Protein AF-A0A7Y5FQ34-F1 (afdb_monomer_lite)

Secondary structure (DSSP, 8-state):
--HHHHHHHHHHT-----PPPEEEEEEE-GGG-SEEEEE--SEEEEEE-SSSSEEEEEEEEEE--EEEEESTTTPPPP-EEEEEETTEEEEEEPPPPPP-EEEEE--EEEEEEEEEE-TTSEEEEEESS-EEEE-S--TTEEEEESS-EEEEESSSS---EEEEEETTEEEETTEEBTBEEEEEETTTEEEEEEEETTEEEEEEEE---

Sequence (209 aa):
MNRILFSLIFLVFCMVVIAQPERDVQTIPGSSVDTVYINLPGKVVIESGISRDILISTEVKKSGTVIGFSNLSDLKPYKTEAMKKGGILMVKAKSREELWAVGISTYSEEITNIVQIPEDKTVIVKGEKAELWIKDVFPDLSVENKGDITLNSLKGDIRSISCYVKNGSVVVNGKENGNRFTKTDNGNAIINLYSQKGDIYLNFEKFSR

Foldseek 3Di:
DCPVVVVVVVVVQDPWDADDKDKDKDKAQQPLAQEEEAEEDAAEEEEADPDNIKMKMKIKDKDWTAGADKCPVVWDDKDWDWDDDRNYTYIYTDDTDDIDGDHDTPIDIHMYMYIHHHLSHAYEYEYADYAYEYADDRQHYKYKYQAWYWYAYNPFPPRIWIWADDPCFIATPNRTDHQWDWDDGVQAWIWIWGGDPRIIIIGIHGDDD

Radius of gyration: 21.72 Å; chains: 1; bounding box: 57×37×68 Å

pLDDT: mean 73.76, std 14.5, range [40.47, 94.5]

Structure (mmCIF, N/CA/C/O backbone):
data_AF-A0A7Y5FQ34-F1
#
_entry.id   AF-A0A7Y5FQ34-F1
#
loop_
_atom_site.group_PDB
_atom_site.id
_atom_site.type_symbol
_atom_site.label_atom_id
_atom_site.label_alt_id
_atom_site.label_comp_id
_atom_site.label_asym_id
_atom_site.label_entity_id
_atom_site.label_seq_id
_atom_site.pdbx_PDB_ins_code
_atom_site.Cartn_x
_atom_site.Cartn_y
_atom_site.Cartn_z
_atom_site.occupancy
_atom_site.B_iso_or_equiv
_atom_site.auth_seq_id
_atom_site.auth_comp_id
_atom_site.auth_asym_id
_atom_site.auth_atom_id
_atom_site.pdbx_PDB_model_num
ATOM 1 N N . MET A 1 1 ? 35.119 -1.945 -47.860 1.00 48.47 1 MET A N 1
ATOM 2 C CA . MET A 1 1 ? 34.554 -3.062 -47.072 1.00 48.47 1 MET A CA 1
ATOM 3 C C . MET A 1 1 ? 34.190 -2.648 -45.629 1.00 48.47 1 MET A C 1
ATOM 5 O O . MET A 1 1 ? 34.380 -3.437 -44.725 1.00 48.47 1 MET A O 1
ATOM 9 N N . ASN A 1 2 ? 33.625 -1.445 -45.403 1.00 50.81 2 ASN A N 1
ATOM 10 C CA . ASN A 1 2 ? 33.298 -0.923 -44.052 1.00 50.81 2 ASN A CA 1
ATOM 11 C C . ASN A 1 2 ? 31.856 -0.398 -43.892 1.00 50.81 2 ASN A C 1
ATOM 13 O O . ASN A 1 2 ? 31.461 -0.010 -42.799 1.00 50.81 2 ASN A O 1
ATOM 17 N N . ARG A 1 3 ? 31.048 -0.381 -44.964 1.00 49.09 3 ARG A N 1
ATOM 18 C CA . ARG A 1 3 ? 29.662 0.122 -44.906 1.00 49.09 3 ARG A CA 1
ATOM 19 C C . ARG A 1 3 ? 28.692 -0.900 -44.317 1.00 49.09 3 ARG A C 1
ATOM 21 O O . ARG A 1 3 ? 27.825 -0.525 -43.548 1.00 49.09 3 ARG A O 1
ATOM 28 N N . ILE A 1 4 ? 28.902 -2.185 -44.604 1.00 55.44 4 ILE A N 1
ATOM 29 C CA . ILE A 1 4 ? 28.072 -3.277 -44.074 1.00 55.44 4 ILE A CA 1
ATOM 30 C C . ILE A 1 4 ? 28.284 -3.433 -42.563 1.00 55.44 4 ILE A C 1
ATOM 32 O O . ILE A 1 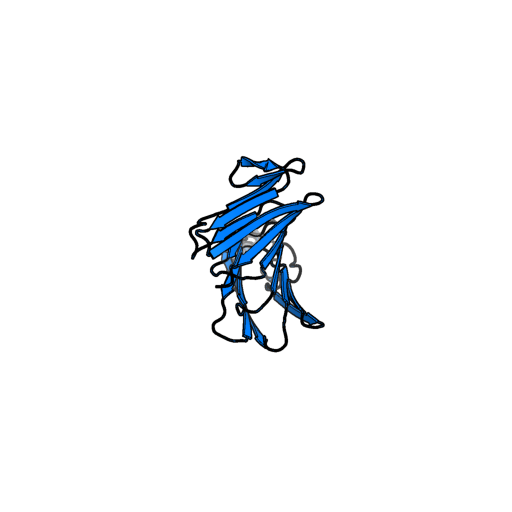4 ? 27.318 -3.647 -41.846 1.00 55.44 4 ILE A O 1
ATOM 36 N N . LEU A 1 5 ? 29.515 -3.240 -42.068 1.00 50.09 5 LEU A N 1
ATOM 37 C CA . LEU A 1 5 ? 29.819 -3.300 -40.635 1.00 50.09 5 LEU A CA 1
ATOM 38 C C . LEU A 1 5 ? 29.161 -2.142 -39.867 1.00 50.09 5 LEU A C 1
ATOM 40 O O . LEU A 1 5 ? 28.543 -2.370 -38.834 1.00 50.09 5 LEU A O 1
ATOM 44 N N . PHE A 1 6 ? 29.210 -0.919 -40.411 1.00 51.47 6 PHE A N 1
ATOM 45 C CA . PHE A 1 6 ? 28.496 0.227 -39.838 1.00 51.47 6 PHE A CA 1
ATOM 46 C C . PHE A 1 6 ? 26.977 0.045 -39.890 1.00 51.47 6 PHE A C 1
ATOM 48 O O . PHE A 1 6 ? 26.308 0.334 -38.907 1.00 51.47 6 PHE A O 1
ATOM 55 N N . SER A 1 7 ? 26.431 -0.477 -40.993 1.00 51.19 7 SER A N 1
ATOM 56 C CA . SER A 1 7 ? 25.000 -0.771 -41.104 1.00 51.19 7 SER A CA 1
ATOM 57 C C . SER A 1 7 ? 24.551 -1.892 -40.165 1.00 51.19 7 SER A C 1
ATOM 59 O O . SER A 1 7 ? 23.455 -1.788 -39.633 1.00 51.19 7 SER A O 1
ATOM 61 N N . LEU A 1 8 ? 25.377 -2.915 -39.904 1.00 45.06 8 LEU A N 1
ATOM 62 C CA . LEU A 1 8 ? 25.078 -3.958 -38.914 1.00 45.06 8 LEU A CA 1
ATOM 63 C C . LEU A 1 8 ? 25.105 -3.405 -37.486 1.00 45.06 8 LEU A C 1
ATOM 65 O O . LEU A 1 8 ? 24.207 -3.701 -36.707 1.00 45.06 8 LEU A O 1
ATOM 69 N N . ILE A 1 9 ? 26.094 -2.567 -37.156 1.00 52.34 9 ILE A N 1
ATOM 70 C CA . ILE A 1 9 ? 26.157 -1.881 -35.859 1.00 52.34 9 ILE A CA 1
ATOM 71 C C . ILE A 1 9 ? 24.929 -0.972 -35.696 1.00 52.34 9 ILE A C 1
ATOM 73 O O . ILE A 1 9 ? 24.303 -0.986 -34.646 1.00 52.34 9 ILE A O 1
ATOM 77 N N . PHE A 1 10 ? 24.512 -0.260 -36.746 1.00 48.31 10 PHE A N 1
ATOM 78 C CA . PHE A 1 10 ? 23.323 0.597 -36.710 1.00 48.31 10 PHE A CA 1
ATOM 79 C C . PHE A 1 10 ? 22.008 -0.197 -36.595 1.00 48.31 10 PHE A C 1
ATOM 81 O O . PHE A 1 10 ? 21.102 0.230 -35.889 1.00 48.31 10 PHE A O 1
ATOM 88 N N . LEU A 1 11 ? 21.906 -1.374 -37.228 1.00 47.25 11 LEU A N 1
ATOM 89 C CA . LEU A 1 11 ? 20.723 -2.246 -37.141 1.00 47.25 11 LEU A CA 1
ATOM 90 C C . LEU A 1 11 ? 20.578 -2.919 -35.769 1.00 47.25 11 LEU A C 1
ATOM 92 O O . LEU A 1 11 ? 19.458 -3.119 -35.307 1.00 47.25 11 LEU A O 1
ATOM 96 N N . VAL A 1 12 ? 21.692 -3.218 -35.092 1.00 48.03 12 VAL A N 1
ATOM 97 C CA . VAL A 1 12 ? 21.697 -3.721 -33.704 1.00 48.03 12 VAL A CA 1
ATOM 98 C C . VAL A 1 12 ? 21.307 -2.618 -32.701 1.00 48.03 12 VAL A C 1
ATOM 100 O O . VAL A 1 12 ? 20.852 -2.918 -31.602 1.00 48.03 12 VAL A O 1
ATOM 103 N N . PHE A 1 13 ? 21.396 -1.341 -33.089 1.00 46.75 13 PHE A N 1
ATOM 104 C CA . PHE A 1 13 ? 21.099 -0.181 -32.239 1.00 46.75 13 PHE A CA 1
ATOM 105 C C . PHE A 1 13 ? 19.619 0.256 -32.202 1.00 46.75 13 PHE A C 1
ATOM 107 O O . PHE A 1 13 ? 19.296 1.220 -31.509 1.00 46.75 13 PHE A O 1
ATOM 114 N N . CYS A 1 14 ? 18.704 -0.422 -32.907 1.00 46.44 14 CYS A N 1
ATOM 115 C CA . CYS A 1 14 ? 17.316 0.042 -33.065 1.00 46.44 14 CYS A CA 1
ATOM 116 C C . CYS A 1 14 ? 16.239 -0.939 -32.568 1.00 46.44 14 CYS A C 1
ATOM 118 O O . CYS A 1 14 ? 15.172 -1.032 -33.172 1.00 46.44 14 CYS A O 1
ATOM 120 N N . MET A 1 15 ? 16.458 -1.640 -31.451 1.00 52.09 15 MET A N 1
ATOM 121 C CA . MET A 1 15 ? 15.335 -2.245 -30.719 1.00 52.09 15 MET A CA 1
ATOM 122 C C . MET A 1 15 ? 14.719 -1.215 -29.770 1.00 52.09 15 MET A C 1
ATOM 124 O O . MET A 1 15 ? 15.118 -1.083 -28.619 1.00 52.09 15 MET A O 1
ATOM 128 N N . VAL A 1 16 ? 13.737 -0.466 -30.274 1.00 54.69 16 VAL A N 1
ATOM 129 C CA . VAL A 1 16 ? 12.880 0.381 -29.438 1.00 54.69 16 VAL A CA 1
ATOM 130 C C . VAL A 1 16 ? 11.800 -0.508 -28.830 1.00 54.69 16 VAL A C 1
ATOM 132 O O . VAL A 1 16 ? 10.855 -0.903 -29.510 1.00 54.69 16 VAL A O 1
ATOM 135 N N . VAL A 1 17 ? 11.936 -0.834 -27.547 1.00 55.81 17 VAL A N 1
ATOM 136 C CA . VAL A 1 17 ? 10.879 -1.511 -26.788 1.00 55.81 17 VAL A CA 1
ATOM 137 C C . VAL A 1 17 ? 9.997 -0.441 -26.154 1.00 55.81 17 VAL A C 1
ATOM 139 O O . VAL A 1 17 ? 10.421 0.257 -25.235 1.00 55.81 17 VAL A O 1
ATOM 142 N N . ILE A 1 18 ? 8.770 -0.294 -26.663 1.00 60.03 18 ILE A N 1
ATOM 143 C CA . ILE A 1 18 ? 7.752 0.564 -26.047 1.00 60.03 18 ILE A CA 1
ATOM 144 C C . ILE A 1 18 ? 7.037 -0.266 -24.992 1.00 60.03 18 ILE A C 1
ATOM 146 O O . ILE A 1 18 ? 6.341 -1.233 -25.300 1.00 60.03 18 ILE A O 1
ATOM 150 N N . ALA A 1 19 ? 7.217 0.117 -23.738 1.00 60.78 19 ALA A N 1
ATOM 151 C CA . ALA A 1 19 ? 6.574 -0.552 -22.631 1.00 60.78 19 ALA A CA 1
ATOM 152 C C . ALA A 1 19 ? 5.097 -0.141 -22.535 1.00 60.78 19 ALA A C 1
ATOM 154 O O . ALA A 1 19 ? 4.764 1.043 -22.563 1.00 60.78 19 ALA A O 1
ATOM 155 N N . GLN A 1 20 ? 4.207 -1.128 -22.451 1.00 65.94 20 GLN A N 1
ATOM 156 C CA . GLN A 1 20 ? 2.766 -0.906 -22.338 1.00 65.94 20 GLN A CA 1
ATOM 157 C C . GLN A 1 20 ? 2.341 -0.834 -20.867 1.00 65.94 20 GLN A C 1
ATOM 159 O O . GLN A 1 20 ? 2.961 -1.495 -20.027 1.00 65.94 20 GLN A O 1
ATOM 164 N N . PRO A 1 21 ? 1.298 -0.051 -20.539 1.00 69.31 21 PRO A N 1
ATOM 165 C CA . PRO A 1 21 ? 0.756 -0.036 -19.191 1.00 69.31 21 PRO A CA 1
ATOM 166 C C . PRO A 1 21 ? 0.232 -1.423 -18.813 1.00 69.31 21 PRO A C 1
ATOM 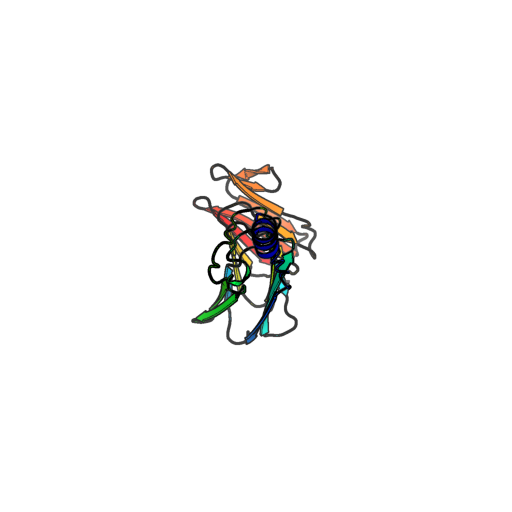168 O O . PRO A 1 21 ? -0.387 -2.113 -19.624 1.00 69.31 21 PRO A O 1
ATOM 171 N N . GLU A 1 22 ? 0.466 -1.816 -17.566 1.00 81.44 22 GLU A N 1
ATOM 172 C CA . GLU A 1 22 ? -0.029 -3.076 -17.014 1.00 81.44 22 GLU A CA 1
ATOM 173 C C . GLU A 1 22 ? -1.104 -2.792 -15.975 1.00 81.44 22 GLU A C 1
ATOM 175 O O . GLU A 1 22 ? -0.965 -1.877 -15.160 1.00 81.44 22 GLU A O 1
ATOM 180 N N . ARG A 1 23 ? -2.170 -3.597 -15.992 1.00 84.69 23 ARG A N 1
ATOM 181 C CA . ARG A 1 23 ? -3.213 -3.551 -14.973 1.00 84.69 23 ARG A CA 1
ATOM 182 C C . ARG A 1 23 ? -3.468 -4.943 -14.416 1.00 84.69 23 ARG A C 1
ATOM 184 O O . ARG A 1 23 ? -3.745 -5.867 -15.175 1.00 84.69 23 ARG A O 1
ATOM 191 N N . ASP A 1 24 ? -3.410 -5.057 -13.096 1.00 86.38 24 ASP A N 1
ATOM 192 C CA . ASP A 1 24 ? -3.768 -6.257 -12.340 1.00 86.38 24 ASP A CA 1
ATOM 193 C C . ASP A 1 24 ? -4.956 -5.925 -11.437 1.00 86.38 24 ASP A C 1
ATOM 195 O O . ASP A 1 24 ? -4.973 -4.869 -10.804 1.00 86.38 24 ASP A O 1
ATOM 199 N N . VAL A 1 25 ? -5.968 -6.791 -11.406 1.00 89.88 25 VAL A N 1
ATOM 200 C CA . VAL A 1 25 ? -7.158 -6.599 -10.569 1.00 89.88 25 VAL A CA 1
ATOM 201 C C . VAL A 1 25 ? -7.500 -7.909 -9.881 1.00 89.88 25 VAL A C 1
ATOM 203 O O . VAL A 1 25 ? -7.734 -8.923 -10.534 1.00 89.88 25 VAL A O 1
ATOM 206 N N . GLN A 1 26 ? -7.577 -7.871 -8.555 1.00 91.69 26 GLN A N 1
ATOM 207 C CA . GLN A 1 26 ? -7.938 -9.006 -7.715 1.00 91.69 26 GLN A CA 1
ATOM 208 C C . GLN A 1 26 ? -9.149 -8.636 -6.870 1.00 91.69 26 GLN A C 1
ATOM 210 O O . GLN A 1 26 ? -9.176 -7.588 -6.230 1.00 91.69 26 GLN A O 1
ATOM 215 N N . THR A 1 27 ? -10.162 -9.500 -6.876 1.00 93.12 27 THR A N 1
ATOM 216 C CA . THR A 1 27 ? -11.359 -9.366 -6.036 1.00 93.12 27 THR A CA 1
ATOM 217 C C . THR A 1 27 ? -11.374 -10.505 -5.032 1.00 93.12 27 THR A C 1
ATOM 219 O O . THR A 1 27 ? -11.288 -11.672 -5.417 1.00 93.12 27 THR A O 1
ATOM 222 N N . ILE A 1 28 ? -11.457 -10.174 -3.747 1.00 92.81 28 ILE A N 1
ATOM 223 C CA . ILE A 1 28 ? -11.390 -11.137 -2.649 1.00 92.81 28 ILE A CA 1
ATOM 224 C C . ILE A 1 28 ? -12.665 -11.026 -1.813 1.00 92.81 28 ILE A C 1
ATOM 226 O O . ILE A 1 28 ? -12.969 -9.934 -1.332 1.00 92.81 28 ILE A O 1
ATOM 230 N N . PRO A 1 29 ? -13.387 -12.135 -1.571 1.00 91.56 29 PRO A N 1
ATOM 231 C CA . PRO A 1 29 ? -14.569 -12.118 -0.717 1.00 91.56 29 PRO A CA 1
ATOM 232 C C . PRO A 1 29 ? -14.252 -11.618 0.699 1.00 91.56 29 PRO A C 1
ATOM 234 O O . PRO A 1 29 ? -13.532 -12.278 1.457 1.00 91.56 29 PRO A O 1
ATOM 237 N N . GLY A 1 30 ? -14.811 -10.469 1.086 1.00 87.06 30 GLY A N 1
ATOM 238 C CA . GLY A 1 30 ? -14.512 -9.826 2.374 1.00 87.06 30 GLY A CA 1
ATOM 239 C C . GLY A 1 30 ? -15.307 -10.382 3.558 1.00 87.06 30 GLY A C 1
ATOM 240 O O . GLY A 1 30 ? -15.012 -10.060 4.705 1.00 87.06 30 GLY A O 1
ATOM 241 N N . SER A 1 31 ? -16.267 -11.284 3.320 1.00 88.62 31 SER A N 1
ATOM 242 C CA . SER A 1 31 ? -17.074 -11.948 4.364 1.00 88.62 31 SER A CA 1
ATOM 243 C C . SER A 1 31 ? -16.265 -12.782 5.360 1.00 88.62 31 SER A C 1
ATOM 245 O O . SER A 1 31 ? -16.787 -13.207 6.383 1.00 88.62 31 SER A O 1
ATOM 247 N N . SER A 1 32 ? -15.006 -13.055 5.041 1.00 86.44 32 SER A N 1
ATOM 248 C CA . SER A 1 32 ? -14.142 -13.964 5.788 1.00 86.44 32 SER A CA 1
ATOM 249 C C . SER A 1 32 ? -12.780 -13.348 6.109 1.00 86.44 32 SER A C 1
ATOM 251 O O . SER A 1 32 ? -11.829 -14.068 6.425 1.00 86.44 32 SER A O 1
ATOM 253 N N . VAL A 1 33 ? -12.697 -12.027 5.955 1.00 92.31 33 VAL A N 1
ATOM 254 C CA . VAL A 1 33 ? -11.541 -11.193 6.249 1.00 92.31 33 VAL A CA 1
ATOM 255 C C . VAL A 1 33 ? -11.978 -10.183 7.301 1.00 92.31 33 VAL A C 1
ATOM 257 O O . VAL A 1 33 ? -12.941 -9.452 7.085 1.00 92.31 33 VAL A O 1
ATOM 260 N N . ASP A 1 34 ? -11.260 -10.145 8.412 1.00 89.44 34 ASP A N 1
ATOM 261 C CA . ASP A 1 34 ? -11.446 -9.187 9.503 1.00 89.44 34 ASP A CA 1
ATOM 262 C C . ASP A 1 34 ? -10.364 -8.102 9.442 1.00 89.44 34 ASP A C 1
ATOM 264 O O . ASP A 1 34 ? -10.612 -6.936 9.745 1.00 89.44 34 ASP A O 1
ATOM 268 N N . THR A 1 35 ? -9.163 -8.471 8.983 1.00 86.00 35 THR A N 1
ATOM 269 C CA . THR A 1 35 ? -8.003 -7.578 8.912 1.00 86.00 35 THR A CA 1
ATOM 270 C C . THR A 1 35 ? -7.338 -7.631 7.542 1.00 86.00 35 THR A C 1
ATOM 272 O O . THR A 1 35 ? -7.055 -8.711 7.022 1.00 86.00 35 THR A O 1
ATOM 275 N N . VAL A 1 36 ? -7.022 -6.468 6.975 1.00 90.06 36 VAL A N 1
ATOM 276 C CA . VAL A 1 36 ? -6.296 -6.314 5.711 1.00 90.06 36 VAL A CA 1
ATOM 277 C C . VAL A 1 36 ? -4.916 -5.735 5.987 1.00 90.06 36 VAL A C 1
ATOM 279 O O . VAL A 1 36 ? -4.782 -4.590 6.401 1.00 90.06 36 VAL A O 1
ATOM 282 N N . TYR A 1 37 ? -3.882 -6.528 5.741 1.00 89.69 37 TYR A N 1
ATOM 283 C CA . TYR A 1 37 ? -2.486 -6.138 5.876 1.00 89.69 37 TYR A CA 1
ATOM 284 C C . TYR A 1 37 ? -1.903 -5.784 4.504 1.00 89.69 37 TYR A C 1
ATOM 286 O O . TYR A 1 37 ? -1.780 -6.660 3.653 1.00 89.69 37 TYR A O 1
ATOM 294 N N . ILE A 1 38 ? -1.531 -4.528 4.278 1.00 89.88 38 ILE A N 1
ATOM 295 C CA . ILE A 1 38 ? -1.059 -3.994 2.996 1.00 89.88 38 ILE A CA 1
ATOM 296 C C . ILE A 1 38 ? 0.438 -3.706 3.080 1.00 89.88 38 ILE A C 1
ATOM 298 O O . ILE A 1 38 ? 0.864 -2.866 3.861 1.00 89.88 38 ILE A O 1
ATOM 302 N N . ASN A 1 39 ? 1.229 -4.355 2.233 1.00 87.62 39 ASN A N 1
ATOM 303 C CA . ASN A 1 39 ? 2.656 -4.103 2.051 1.00 87.62 39 ASN A CA 1
ATOM 304 C C . ASN A 1 39 ? 2.973 -3.963 0.556 1.00 87.62 39 ASN A C 1
ATOM 306 O O . ASN A 1 39 ? 3.486 -4.884 -0.088 1.00 87.62 39 ASN A O 1
ATOM 310 N N . LEU A 1 40 ? 2.577 -2.823 -0.010 1.00 85.69 40 LEU A N 1
ATOM 311 C CA . LEU A 1 40 ? 2.705 -2.520 -1.432 1.00 85.69 40 LEU A CA 1
ATOM 312 C C . LEU A 1 40 ? 3.683 -1.349 -1.648 1.00 85.69 40 LEU A C 1
ATOM 314 O O . LEU A 1 40 ? 3.607 -0.362 -0.918 1.00 85.69 40 LEU A O 1
ATOM 318 N N . PRO A 1 41 ? 4.589 -1.434 -2.640 1.00 82.75 41 PRO A N 1
ATOM 319 C CA . PRO A 1 41 ? 5.487 -0.346 -3.013 1.00 82.75 41 PRO A CA 1
ATOM 320 C C . PRO A 1 41 ? 4.773 0.742 -3.827 1.00 82.75 41 PRO A C 1
ATOM 322 O O . PRO A 1 41 ? 3.685 0.530 -4.367 1.00 82.75 41 PRO A O 1
ATOM 325 N N . GLY A 1 42 ? 5.446 1.881 -3.994 1.00 81.00 42 GLY A N 1
ATOM 326 C CA . GLY A 1 42 ? 4.965 2.988 -4.819 1.00 81.00 42 GLY A CA 1
ATOM 327 C C . GLY A 1 42 ? 3.845 3.776 -4.146 1.00 81.00 42 GLY A C 1
ATOM 328 O O . GLY A 1 42 ? 3.830 3.946 -2.924 1.00 81.00 42 GLY A O 1
ATOM 329 N N . LYS A 1 43 ? 2.911 4.281 -4.952 1.00 85.81 43 LYS A N 1
ATOM 330 C CA . LYS A 1 43 ? 1.739 4.996 -4.450 1.00 85.81 43 LYS A CA 1
ATOM 331 C C . LYS A 1 43 ? 0.676 3.997 -4.020 1.00 85.81 43 LYS A C 1
ATOM 333 O O . LYS A 1 43 ? 0.278 3.142 -4.810 1.00 85.81 43 LYS A O 1
ATOM 338 N N . VAL A 1 44 ? 0.186 4.126 -2.791 1.00 87.44 44 VAL A N 1
ATOM 339 C CA . VAL A 1 44 ? -0.885 3.285 -2.247 1.00 87.44 44 VAL A CA 1
ATOM 340 C C . VAL A 1 44 ? -2.078 4.167 -1.916 1.00 87.44 44 VAL A C 1
ATOM 342 O O . VAL A 1 44 ? -1.978 5.099 -1.126 1.00 87.44 44 VAL A O 1
ATOM 345 N N . VAL A 1 45 ? -3.213 3.874 -2.535 1.00 87.81 45 VAL A N 1
ATOM 346 C CA . VAL A 1 45 ? -4.493 4.536 -2.312 1.00 87.81 45 VAL A CA 1
ATOM 347 C C . VAL A 1 45 ? -5.411 3.554 -1.604 1.00 87.81 45 VAL A C 1
ATOM 349 O O . VAL A 1 45 ? -5.664 2.468 -2.117 1.00 87.81 45 VAL A O 1
ATOM 352 N N . ILE A 1 46 ? -5.918 3.939 -0.442 1.00 87.50 46 ILE A N 1
ATOM 353 C CA . ILE A 1 46 ? -6.897 3.179 0.330 1.00 87.50 46 ILE A CA 1
ATOM 354 C C . ILE A 1 46 ? -8.199 3.971 0.320 1.00 87.50 46 ILE A C 1
ATOM 356 O O . ILE A 1 46 ? -8.218 5.157 0.654 1.00 87.50 46 ILE A O 1
ATOM 360 N N . GLU A 1 47 ? -9.282 3.326 -0.092 1.00 88.62 47 GLU A N 1
ATOM 361 C CA . GLU A 1 47 ? -10.612 3.933 -0.188 1.00 88.62 47 GLU A CA 1
ATOM 362 C C . GLU A 1 47 ? -11.690 2.931 0.225 1.00 88.62 47 GLU A C 1
ATOM 364 O O . GLU A 1 47 ? -11.455 1.718 0.208 1.00 88.62 47 GLU A O 1
ATOM 369 N N . SER A 1 48 ? -12.856 3.421 0.645 1.00 83.75 48 SER A N 1
ATOM 370 C CA . SER A 1 48 ? -13.927 2.527 1.070 1.00 83.75 48 SER A CA 1
ATOM 371 C C . SER A 1 48 ? -14.591 1.843 -0.126 1.00 83.75 48 SER A C 1
ATOM 373 O O . SER A 1 48 ? -14.878 2.449 -1.161 1.00 83.75 48 SER A O 1
ATOM 375 N N . GLY A 1 49 ? -14.798 0.532 -0.002 1.00 82.19 49 GLY A N 1
ATOM 376 C CA . GLY A 1 49 ? -15.498 -0.272 -0.999 1.00 82.19 49 GLY A CA 1
ATOM 377 C C . GLY A 1 49 ? -17.014 -0.202 -0.812 1.00 82.19 49 GLY A C 1
ATOM 378 O O . GLY A 1 49 ? -17.511 -0.347 0.300 1.00 82.19 49 GLY A O 1
ATOM 379 N N . ILE A 1 50 ? -17.765 -0.033 -1.907 1.00 80.19 50 ILE A N 1
ATOM 380 C CA . ILE A 1 50 ? -19.237 -0.173 -1.897 1.00 80.19 50 ILE A CA 1
ATOM 381 C C . ILE A 1 50 ? -19.631 -1.657 -1.766 1.00 80.19 50 ILE A C 1
ATOM 383 O O . ILE A 1 50 ? -20.664 -1.996 -1.191 1.00 80.19 50 ILE A O 1
ATOM 387 N N . SER A 1 51 ? -18.803 -2.549 -2.319 1.00 84.94 51 SER A N 1
ATOM 388 C CA . SER A 1 51 ? -18.973 -3.996 -2.195 1.00 84.94 51 SER A CA 1
ATOM 389 C C . SER A 1 51 ? -18.493 -4.491 -0.830 1.00 84.94 51 SER A C 1
ATOM 391 O O . SER A 1 51 ? -17.615 -3.893 -0.215 1.00 84.94 51 SER A O 1
ATOM 393 N N . ARG A 1 52 ? -19.018 -5.642 -0.393 1.00 88.00 52 ARG A N 1
ATOM 394 C CA . ARG A 1 52 ? -18.443 -6.410 0.725 1.00 88.00 52 ARG A CA 1
ATOM 395 C C . ARG A 1 52 ? -17.128 -7.098 0.358 1.00 88.00 52 ARG A C 1
ATOM 397 O O . ARG A 1 52 ? -16.481 -7.662 1.236 1.00 88.00 52 ARG A O 1
ATOM 404 N N . ASP A 1 53 ? -16.759 -7.089 -0.915 1.00 93.19 53 ASP A N 1
ATOM 405 C CA . ASP A 1 53 ? -15.497 -7.632 -1.393 1.00 93.19 53 ASP A CA 1
ATOM 406 C C . ASP A 1 53 ? -14.370 -6.612 -1.251 1.00 93.19 53 ASP A C 1
ATOM 408 O O . ASP A 1 53 ? -14.574 -5.403 -1.349 1.00 93.19 53 ASP A O 1
ATOM 412 N N . ILE A 1 54 ? -13.162 -7.126 -1.049 1.00 93.44 54 ILE A N 1
ATOM 413 C CA . ILE A 1 54 ? -11.937 -6.338 -1.062 1.00 93.44 54 ILE A CA 1
ATOM 414 C C . ILE A 1 54 ? -11.400 -6.354 -2.489 1.00 93.44 54 ILE A C 1
ATOM 416 O O . ILE A 1 54 ? -11.152 -7.426 -3.051 1.00 93.44 54 ILE A O 1
ATOM 420 N N . LEU A 1 55 ? -11.218 -5.172 -3.072 1.00 94.50 55 LEU A N 1
ATOM 421 C CA . LEU A 1 55 ? -10.661 -5.010 -4.412 1.00 94.50 55 LEU A CA 1
ATOM 422 C C . LEU A 1 55 ? -9.227 -4.501 -4.313 1.00 94.50 55 LEU A C 1
ATOM 424 O O . LEU A 1 55 ? -8.961 -3.508 -3.643 1.00 94.50 55 LEU A O 1
ATOM 428 N N . ILE A 1 56 ? -8.314 -5.142 -5.029 1.00 93.12 56 ILE A N 1
ATOM 429 C CA . ILE A 1 56 ? -6.937 -4.680 -5.202 1.00 93.12 56 ILE A CA 1
ATOM 430 C C . ILE A 1 56 ? -6.753 -4.428 -6.691 1.00 93.12 56 ILE A C 1
ATOM 432 O O . ILE A 1 56 ? -6.889 -5.347 -7.493 1.00 93.12 56 ILE A O 1
ATOM 436 N N . SER A 1 57 ? -6.474 -3.187 -7.069 1.00 92.38 57 SER A N 1
ATOM 437 C CA . SER A 1 57 ? -6.165 -2.800 -8.441 1.00 92.38 57 SER A CA 1
ATOM 438 C C . SER A 1 57 ? -4.780 -2.185 -8.473 1.00 92.38 57 SER A C 1
ATOM 440 O O . SER A 1 57 ? -4.543 -1.167 -7.827 1.00 92.38 57 SER A O 1
ATOM 442 N N . THR A 1 58 ? -3.892 -2.740 -9.282 1.00 90.38 58 THR A N 1
ATOM 443 C CA . THR A 1 58 ? -2.591 -2.139 -9.552 1.00 90.38 58 THR A CA 1
ATOM 444 C C . THR A 1 58 ? -2.515 -1.671 -10.987 1.00 90.38 58 THR A C 1
ATOM 446 O O . THR A 1 58 ? -2.882 -2.396 -11.907 1.00 90.38 58 THR A O 1
ATOM 449 N N . GLU A 1 59 ? -1.999 -0.464 -11.166 1.00 90.50 59 GLU A N 1
ATOM 450 C CA . GLU A 1 59 ? -1.616 0.100 -12.448 1.00 90.50 59 GLU A CA 1
ATOM 451 C C . GLU A 1 59 ? -0.107 0.356 -12.449 1.00 90.50 59 GLU A C 1
ATOM 453 O O . GLU A 1 59 ? 0.422 1.007 -11.545 1.00 90.50 59 GLU A O 1
ATOM 458 N N . VAL A 1 60 ? 0.584 -0.147 -13.470 1.00 88.62 60 VAL A N 1
ATOM 459 C CA . VAL A 1 60 ? 1.982 0.195 -13.744 1.00 88.62 60 VAL A CA 1
ATOM 460 C C . VAL A 1 60 ? 2.029 0.994 -15.028 1.00 88.62 60 VAL A C 1
ATOM 462 O O . VAL A 1 60 ? 1.847 0.452 -16.120 1.00 88.62 60 VAL A O 1
ATOM 465 N N . LYS A 1 61 ? 2.289 2.292 -14.898 1.00 86.44 61 LYS A N 1
ATOM 466 C CA . LYS A 1 61 ? 2.564 3.159 -16.040 1.00 86.44 61 LYS A CA 1
ATOM 467 C C . LYS A 1 61 ? 4.035 3.041 -16.380 1.00 86.44 61 LYS A C 1
ATOM 469 O O . LYS A 1 61 ? 4.885 3.261 -15.524 1.00 86.44 61 LYS A O 1
ATOM 474 N N . LYS A 1 62 ? 4.322 2.697 -17.629 1.00 86.06 62 LYS A N 1
ATOM 475 C CA . LYS A 1 62 ? 5.682 2.561 -18.148 1.00 86.06 62 LYS A CA 1
ATOM 476 C C . LYS A 1 62 ? 5.911 3.640 -19.197 1.00 86.06 62 LYS A C 1
ATOM 478 O O . LYS A 1 62 ? 5.027 3.898 -20.014 1.00 86.06 62 LYS A O 1
ATOM 483 N N . SER A 1 63 ? 7.066 4.293 -19.165 1.00 84.25 63 SER A N 1
ATOM 484 C CA . SER A 1 63 ? 7.402 5.347 -20.123 1.00 84.25 63 SER A CA 1
ATOM 485 C C . SER A 1 63 ? 8.898 5.381 -20.434 1.00 84.25 63 SER A C 1
ATOM 487 O O . SER A 1 63 ? 9.699 4.743 -19.754 1.00 84.25 63 SER A O 1
ATOM 489 N N . GLY A 1 64 ? 9.272 6.120 -21.478 1.00 81.75 64 GLY A N 1
ATOM 490 C CA . GLY A 1 64 ? 10.666 6.286 -21.884 1.00 81.75 64 GLY A CA 1
ATOM 491 C C . GLY A 1 64 ? 11.164 5.199 -22.832 1.00 81.75 64 GLY A C 1
ATOM 492 O O . GLY A 1 64 ? 10.392 4.507 -23.498 1.00 81.75 64 GLY A O 1
ATOM 493 N N . THR A 1 65 ? 12.483 5.106 -22.973 1.00 80.62 65 THR A N 1
ATOM 494 C CA . THR A 1 65 ? 13.139 4.208 -23.929 1.00 80.62 65 THR A CA 1
ATOM 495 C C . THR A 1 65 ? 14.494 3.768 -23.393 1.00 80.62 65 THR A C 1
ATOM 497 O O . THR A 1 65 ? 15.163 4.512 -22.675 1.00 80.62 65 THR A O 1
ATOM 500 N N . VAL A 1 66 ? 14.912 2.564 -23.776 1.00 79.06 66 VAL A N 1
ATOM 501 C CA . VAL A 1 66 ? 16.281 2.087 -23.586 1.00 79.06 66 VAL A CA 1
ATOM 502 C C . VAL A 1 66 ? 16.942 1.950 -24.953 1.00 79.06 66 VAL A C 1
ATOM 504 O O . VAL A 1 66 ? 16.405 1.291 -25.837 1.00 79.06 66 VAL A O 1
ATOM 507 N N . ILE A 1 67 ? 18.096 2.590 -25.124 1.00 79.31 67 ILE A N 1
ATOM 508 C CA . ILE A 1 67 ? 18.957 2.469 -26.300 1.00 79.31 67 ILE A CA 1
ATOM 509 C C . ILE A 1 67 ? 20.239 1.773 -25.846 1.00 79.31 67 ILE A C 1
ATOM 511 O O . ILE A 1 67 ? 21.037 2.354 -25.108 1.00 79.31 67 ILE A O 1
ATOM 515 N N . GLY A 1 68 ? 20.429 0.532 -26.285 1.00 79.06 68 GLY A N 1
ATOM 516 C CA . GLY A 1 68 ? 21.534 -0.328 -25.864 1.00 79.06 68 GLY A CA 1
ATOM 517 C C . GLY A 1 68 ? 21.040 -1.711 -25.445 1.00 79.06 68 GLY A C 1
ATOM 518 O O . GLY A 1 68 ? 20.015 -2.180 -25.933 1.00 79.06 68 GLY A O 1
ATOM 519 N N . PHE A 1 69 ? 21.763 -2.367 -24.539 1.00 81.19 69 PHE A N 1
ATOM 520 C CA . PHE A 1 69 ? 21.406 -3.695 -24.032 1.00 81.19 69 PHE A CA 1
ATOM 521 C C . PHE A 1 69 ? 20.631 -3.565 -22.725 1.00 81.19 69 PHE A C 1
ATOM 523 O O . PHE A 1 69 ? 21.054 -2.825 -21.841 1.00 81.19 69 PHE A O 1
ATOM 530 N N . SER A 1 70 ? 19.517 -4.280 -22.580 1.00 86.31 70 SER A N 1
ATOM 531 C CA . SER A 1 70 ? 18.746 -4.303 -21.332 1.00 86.31 70 SER A CA 1
ATOM 532 C C . SER A 1 70 ? 17.963 -5.596 -21.177 1.00 86.31 70 SER A C 1
ATOM 534 O O . SER A 1 70 ? 17.707 -6.277 -22.168 1.00 86.31 70 SER A O 1
ATOM 536 N N . ASN A 1 71 ? 17.523 -5.881 -19.952 1.00 87.00 71 ASN A N 1
ATOM 537 C CA . ASN A 1 71 ? 16.509 -6.902 -19.678 1.00 87.00 71 ASN A CA 1
ATOM 538 C C . ASN A 1 71 ? 15.076 -6.357 -19.755 1.00 87.00 71 ASN A C 1
ATOM 540 O O . ASN A 1 71 ? 14.166 -6.986 -19.223 1.00 87.00 71 ASN A O 1
ATOM 544 N N . LEU A 1 72 ? 14.838 -5.197 -20.380 1.00 82.69 72 LEU A N 1
ATOM 545 C CA . LEU A 1 72 ? 13.510 -4.577 -20.401 1.00 82.69 72 LEU A CA 1
ATOM 546 C C . LEU A 1 72 ? 12.433 -5.503 -20.998 1.00 82.69 72 LEU A C 1
ATOM 548 O O . LEU A 1 72 ? 11.313 -5.534 -20.496 1.00 82.69 72 LEU A O 1
ATOM 552 N N . SER A 1 73 ? 12.774 -6.283 -22.028 1.00 79.69 73 SER A N 1
ATOM 553 C CA . SER A 1 73 ? 11.881 -7.288 -22.626 1.00 79.69 73 SER A CA 1
ATOM 554 C C . SER A 1 73 ? 11.586 -8.474 -21.706 1.00 79.69 73 SER A C 1
ATOM 556 O O . SER A 1 73 ? 10.545 -9.111 -21.848 1.00 79.69 73 SER A O 1
ATOM 558 N N . ASP A 1 74 ? 12.492 -8.757 -20.772 1.00 80.19 74 ASP A N 1
ATOM 559 C CA . ASP A 1 74 ? 12.468 -9.946 -19.918 1.00 80.19 74 ASP A CA 1
ATOM 560 C C . ASP A 1 74 ? 11.965 -9.623 -18.504 1.00 80.19 74 ASP A C 1
ATOM 562 O O . ASP A 1 74 ? 11.737 -10.525 -17.691 1.00 80.19 74 ASP A O 1
ATOM 566 N N . LEU A 1 75 ? 11.773 -8.333 -18.198 1.00 80.06 75 LEU A N 1
ATOM 567 C CA . LEU A 1 75 ? 11.231 -7.884 -16.927 1.00 80.06 75 LEU A CA 1
ATOM 568 C C . LEU A 1 75 ? 9.858 -8.506 -16.706 1.00 80.06 75 LEU A C 1
ATOM 570 O O . LEU A 1 75 ? 8.888 -8.226 -17.413 1.00 80.06 75 LEU A O 1
ATOM 574 N N . LYS A 1 76 ? 9.769 -9.312 -15.649 1.00 80.75 76 LYS A N 1
ATOM 575 C CA . LYS A 1 76 ? 8.506 -9.914 -15.228 1.00 80.75 76 LYS A CA 1
ATOM 576 C C . LYS A 1 76 ? 7.468 -8.818 -14.960 1.00 80.75 76 LYS A C 1
ATOM 578 O O . LYS A 1 76 ? 7.827 -7.791 -14.367 1.00 80.75 76 LYS A O 1
ATOM 583 N N . PRO A 1 77 ? 6.200 -9.045 -15.347 1.00 79.44 77 PRO A N 1
ATOM 584 C CA . PRO A 1 77 ? 5.126 -8.103 -15.078 1.00 79.44 77 PRO A CA 1
ATOM 585 C C . PRO A 1 77 ? 4.965 -7.918 -13.573 1.00 79.44 77 PRO A C 1
ATOM 587 O O . PRO A 1 77 ? 5.165 -8.860 -12.791 1.00 79.44 77 PRO A O 1
ATOM 590 N N . TYR A 1 78 ? 4.595 -6.707 -13.168 1.00 82.81 78 TYR A N 1
ATOM 591 C CA . TYR A 1 78 ? 4.303 -6.451 -11.766 1.00 82.81 78 TYR A CA 1
ATOM 592 C C . TYR A 1 78 ? 3.056 -7.236 -11.361 1.00 82.81 78 TYR A C 1
ATOM 594 O O . TYR A 1 78 ? 2.044 -7.224 -12.062 1.00 82.81 78 TYR A O 1
ATOM 602 N N . LYS A 1 79 ? 3.122 -7.923 -10.219 1.00 83.38 79 LYS A N 1
ATOM 603 C CA . LYS A 1 79 ? 1.986 -8.667 -9.674 1.00 83.38 79 LYS A CA 1
ATOM 604 C C . LYS A 1 79 ? 1.856 -8.436 -8.185 1.00 83.38 79 LYS A C 1
ATOM 606 O O . LYS A 1 79 ? 2.838 -8.536 -7.440 1.00 83.38 79 LYS A O 1
ATOM 611 N N . THR A 1 80 ? 0.621 -8.193 -7.770 1.00 89.06 80 THR A N 1
ATOM 612 C CA . THR A 1 80 ? 0.254 -8.261 -6.361 1.00 89.06 80 THR A CA 1
ATOM 613 C C . THR A 1 80 ? -0.070 -9.700 -5.983 1.00 89.06 80 THR A C 1
ATOM 615 O O . THR A 1 80 ? -0.502 -10.509 -6.802 1.00 89.06 80 THR A O 1
ATOM 618 N N . GLU A 1 81 ? 0.189 -10.053 -4.737 1.00 90.56 81 GLU A N 1
ATOM 619 C CA . GLU A 1 81 ? -0.158 -11.334 -4.146 1.00 90.5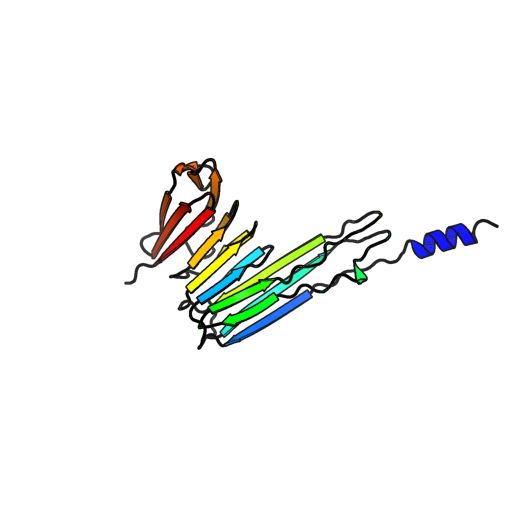6 81 GLU A CA 1
ATOM 620 C C . GLU A 1 81 ? -1.089 -11.065 -2.969 1.00 90.56 81 GLU A C 1
ATOM 622 O O . GLU A 1 81 ? -0.730 -10.348 -2.031 1.00 90.56 81 GLU A O 1
ATOM 627 N N . ALA A 1 82 ? -2.273 -11.668 -3.019 1.00 91.38 82 ALA A N 1
ATOM 628 C CA . ALA A 1 82 ? -3.236 -11.673 -1.936 1.00 91.38 82 ALA A CA 1
ATOM 629 C C . ALA A 1 82 ? -3.269 -13.064 -1.287 1.00 91.38 82 ALA A C 1
ATOM 631 O O . ALA A 1 82 ? -3.655 -14.054 -1.908 1.00 91.38 82 ALA A O 1
ATOM 632 N N . MET A 1 83 ? -2.848 -13.155 -0.027 1.00 92.38 83 MET A N 1
ATOM 633 C CA . MET A 1 83 ? -2.814 -14.398 0.739 1.00 92.38 83 MET A CA 1
ATOM 634 C C . MET A 1 83 ? -3.699 -14.279 1.971 1.00 92.38 83 MET A C 1
ATOM 636 O O . MET A 1 83 ? -3.495 -13.406 2.810 1.00 92.38 83 MET A O 1
ATOM 640 N N . LYS A 1 84 ? -4.650 -15.199 2.119 1.00 92.00 84 LYS A N 1
ATOM 641 C CA . LYS A 1 84 ? -5.551 -15.234 3.270 1.00 92.00 84 LYS A CA 1
ATOM 642 C C . LYS A 1 84 ? -5.117 -16.290 4.288 1.00 92.00 84 LYS A C 1
ATOM 644 O O . LYS A 1 84 ? -4.931 -17.451 3.928 1.00 92.00 84 LYS A O 1
ATOM 649 N N . LYS A 1 85 ? -5.027 -15.918 5.569 1.00 90.12 85 LYS A N 1
ATOM 650 C CA . LYS A 1 85 ? -4.764 -16.839 6.687 1.00 90.12 85 LYS A CA 1
ATOM 651 C C . LYS A 1 85 ? -5.479 -16.366 7.956 1.00 90.12 85 LYS A C 1
ATOM 653 O O . LYS A 1 85 ? -5.181 -15.292 8.454 1.00 90.12 85 LYS A O 1
ATOM 658 N N . GLY A 1 86 ? -6.395 -17.183 8.488 1.00 83.69 86 GLY A N 1
ATOM 659 C CA . GLY A 1 86 ? -7.029 -16.953 9.799 1.00 83.69 86 GLY A CA 1
ATOM 660 C C . GLY A 1 86 ? -7.697 -15.581 9.961 1.00 83.69 86 GLY A C 1
ATOM 661 O O . GLY A 1 86 ? -7.359 -14.868 10.894 1.00 83.69 86 GLY A O 1
ATOM 662 N N . GLY A 1 87 ? -8.573 -15.189 9.028 1.00 88.88 87 GLY A N 1
ATOM 663 C CA . GLY A 1 87 ? -9.248 -13.877 9.044 1.00 88.88 87 GLY A CA 1
ATOM 664 C C . GLY A 1 87 ? -8.390 -12.710 8.537 1.00 88.88 87 GLY A C 1
ATOM 665 O O . GLY A 1 87 ? -8.913 -11.638 8.257 1.00 88.88 87 GLY A O 1
ATOM 666 N N . ILE A 1 88 ? -7.088 -12.916 8.335 1.00 89.00 88 ILE A N 1
ATOM 667 C CA . ILE A 1 88 ? -6.176 -11.888 7.831 1.00 89.00 88 ILE A CA 1
ATOM 668 C C . ILE A 1 88 ? -5.993 -12.056 6.325 1.00 89.00 88 ILE A C 1
ATOM 670 O O . ILE A 1 88 ? -5.679 -13.150 5.846 1.00 89.00 88 ILE A O 1
ATOM 674 N N . LEU A 1 89 ? -6.142 -10.963 5.583 1.00 94.38 89 LEU A N 1
ATOM 675 C CA . LEU A 1 89 ? -5.742 -10.846 4.190 1.00 94.38 89 LEU A CA 1
ATOM 676 C C . LEU A 1 89 ? -4.422 -10.085 4.104 1.00 94.38 89 LEU A C 1
ATOM 678 O O . LEU A 1 89 ? -4.369 -8.895 4.385 1.00 94.38 89 LEU A O 1
ATOM 682 N N . MET A 1 90 ? -3.362 -10.762 3.686 1.00 92.62 90 MET A N 1
ATOM 683 C CA . MET A 1 90 ? -2.070 -10.150 3.414 1.00 92.62 90 MET A CA 1
ATOM 684 C C . MET A 1 90 ? -1.965 -9.809 1.933 1.00 92.62 90 MET A C 1
ATOM 686 O O . MET A 1 90 ? -2.016 -10.700 1.088 1.00 92.62 90 MET A O 1
ATOM 690 N N . VAL A 1 91 ? -1.787 -8.530 1.633 1.00 92.50 91 VAL A N 1
ATOM 691 C CA . VAL A 1 91 ? -1.601 -7.987 0.293 1.00 92.50 91 VAL A CA 1
ATOM 692 C C . VAL A 1 91 ? -0.169 -7.497 0.177 1.00 92.50 91 VAL A C 1
ATOM 694 O O . VAL A 1 91 ? 0.242 -6.599 0.908 1.00 92.50 91 VAL A O 1
ATOM 697 N N . LYS A 1 92 ? 0.610 -8.085 -0.727 1.00 89.81 92 LYS A N 1
ATOM 698 C CA . LYS A 1 92 ? 2.006 -7.694 -0.950 1.00 89.81 92 LYS A CA 1
ATOM 699 C C . LYS A 1 92 ? 2.360 -7.688 -2.426 1.00 89.81 92 LYS A C 1
ATOM 701 O O . LYS A 1 92 ? 1.686 -8.323 -3.227 1.00 89.81 92 LYS A O 1
ATOM 706 N N . ALA A 1 93 ? 3.444 -7.017 -2.788 1.00 85.19 93 ALA A N 1
ATOM 707 C CA . ALA A 1 93 ? 4.015 -7.152 -4.122 1.00 85.19 93 ALA A CA 1
ATOM 708 C C . ALA A 1 93 ? 5.041 -8.284 -4.149 1.00 85.19 93 ALA A C 1
ATOM 710 O O . ALA A 1 93 ? 5.804 -8.473 -3.196 1.00 85.19 93 ALA A O 1
ATOM 711 N N . LYS A 1 94 ? 5.095 -9.026 -5.256 1.00 78.44 94 LYS A N 1
ATOM 712 C CA . LYS A 1 94 ? 6.223 -9.925 -5.498 1.00 78.44 94 LYS A CA 1
ATOM 713 C C . LYS A 1 94 ? 7.479 -9.089 -5.757 1.00 78.44 94 LYS A C 1
ATOM 715 O O . LYS A 1 94 ? 7.413 -8.104 -6.489 1.00 78.44 94 LYS A O 1
ATOM 720 N N . SER A 1 95 ? 8.617 -9.486 -5.178 1.00 67.94 95 SER A N 1
ATOM 721 C CA . SER A 1 95 ? 9.902 -8.841 -5.481 1.00 67.94 95 SER A CA 1
ATOM 722 C C . SER A 1 95 ? 10.157 -8.912 -6.987 1.00 67.94 95 SER A C 1
ATOM 724 O O . SER A 1 95 ? 10.080 -9.996 -7.580 1.00 67.94 95 SER A O 1
ATOM 726 N N . ARG A 1 96 ? 10.388 -7.752 -7.603 1.00 69.94 96 ARG A N 1
ATOM 727 C CA . ARG A 1 96 ? 10.637 -7.633 -9.037 1.00 69.94 96 ARG A CA 1
ATOM 728 C C . ARG A 1 96 ? 12.136 -7.540 -9.276 1.00 69.94 96 ARG A C 1
ATOM 730 O O . ARG A 1 96 ? 12.854 -6.923 -8.497 1.00 69.94 96 ARG A O 1
ATOM 737 N N . GLU A 1 97 ? 12.588 -8.175 -10.350 1.00 76.38 97 GLU A N 1
ATOM 738 C CA . GLU A 1 97 ? 13.953 -7.995 -10.836 1.00 76.38 97 GLU A CA 1
ATOM 739 C C . GLU A 1 97 ? 14.155 -6.527 -11.223 1.00 76.38 97 GLU A C 1
ATOM 741 O O . GLU A 1 97 ? 13.286 -5.917 -11.847 1.00 76.38 97 GLU A O 1
ATOM 746 N N . GLU A 1 98 ? 15.278 -5.953 -10.807 1.00 80.00 98 GLU A N 1
ATOM 747 C CA . GLU A 1 98 ? 15.617 -4.572 -11.123 1.00 80.00 98 GLU A CA 1
ATOM 748 C C . GLU A 1 98 ? 15.942 -4.448 -12.620 1.00 80.00 98 GLU A C 1
ATOM 750 O O . GLU A 1 98 ? 16.550 -5.348 -13.217 1.00 80.00 98 GLU A O 1
ATOM 755 N N . LEU A 1 99 ? 15.508 -3.349 -13.250 1.00 82.31 99 LEU A N 1
ATOM 756 C CA . LEU A 1 99 ? 15.937 -3.046 -14.612 1.00 82.31 99 LEU A CA 1
ATOM 757 C C . LEU A 1 99 ? 17.449 -2.845 -14.593 1.00 82.31 99 LEU A C 1
ATOM 759 O O . LEU A 1 99 ? 17.951 -1.976 -13.883 1.00 82.31 99 LEU A O 1
ATOM 763 N N . TRP A 1 100 ? 18.154 -3.561 -15.457 1.00 84.31 100 TRP A N 1
ATOM 764 C CA . TRP A 1 100 ? 19.516 -3.207 -15.812 1.00 84.31 100 TRP A CA 1
ATOM 765 C C . TRP A 1 100 ? 19.568 -2.827 -17.287 1.00 84.31 100 TRP A C 1
ATOM 767 O O . TRP A 1 100 ? 18.894 -3.403 -18.144 1.00 84.31 100 TRP A O 1
ATOM 777 N N . ALA A 1 101 ? 20.384 -1.823 -17.583 1.00 83.25 101 ALA A N 1
ATOM 778 C CA . ALA A 1 101 ? 20.616 -1.361 -18.935 1.00 83.25 101 ALA A CA 1
ATOM 779 C C . ALA A 1 101 ? 22.068 -0.902 -19.086 1.00 83.25 101 ALA A C 1
ATOM 781 O O . ALA A 1 101 ? 22.629 -0.273 -18.191 1.00 83.25 101 ALA A O 1
ATOM 782 N N . VAL A 1 102 ? 22.661 -1.195 -20.238 1.00 79.94 102 VAL A N 1
ATOM 783 C CA . VAL A 1 102 ? 23.959 -0.680 -20.677 1.00 79.94 102 VAL A CA 1
ATOM 784 C C . VAL A 1 102 ? 23.710 0.182 -21.910 1.00 79.94 102 VAL A C 1
ATOM 786 O O . VAL A 1 102 ? 23.337 -0.338 -22.962 1.00 79.94 102 VAL A O 1
ATOM 789 N N . GLY A 1 103 ? 23.900 1.496 -21.774 1.00 81.31 103 GLY A N 1
ATOM 790 C CA . GLY A 1 103 ? 23.596 2.484 -22.811 1.00 81.31 103 GLY A CA 1
ATOM 791 C C . GLY A 1 103 ? 22.840 3.688 -22.250 1.00 81.31 103 GLY A C 1
ATOM 792 O O . GLY A 1 103 ? 23.061 4.082 -21.105 1.00 81.31 103 GLY A O 1
ATOM 793 N N . ILE A 1 104 ? 21.952 4.276 -23.053 1.00 81.25 104 ILE A N 1
ATOM 794 C CA . ILE A 1 104 ? 21.096 5.395 -22.634 1.00 81.25 104 ILE A CA 1
ATOM 795 C C . ILE A 1 104 ? 19.740 4.829 -22.219 1.00 81.25 104 ILE A C 1
ATOM 797 O O . ILE A 1 104 ? 19.068 4.183 -23.019 1.00 81.25 104 ILE A O 1
ATOM 801 N N . SER A 1 105 ? 19.319 5.101 -20.986 1.00 83.12 105 SER A N 1
ATOM 802 C CA . SER A 1 105 ? 17.996 4.732 -20.484 1.00 83.12 105 SER A CA 1
ATOM 803 C C . SER A 1 105 ? 17.269 5.973 -19.985 1.00 83.12 105 SER A C 1
ATOM 805 O O . SER A 1 105 ? 17.748 6.662 -19.088 1.00 83.12 105 SER A O 1
ATOM 807 N N . THR A 1 106 ? 16.105 6.247 -20.565 1.00 85.00 106 THR A N 1
ATOM 808 C CA . THR A 1 106 ? 15.103 7.177 -20.020 1.00 85.00 106 THR A CA 1
ATOM 809 C C . THR A 1 106 ? 13.904 6.426 -19.451 1.00 85.00 106 THR A C 1
ATOM 811 O O . THR A 1 106 ? 12.867 7.029 -19.179 1.00 85.00 106 THR A O 1
ATOM 814 N N . TYR A 1 107 ? 14.024 5.103 -19.320 1.00 84.31 107 TYR A N 1
ATOM 815 C CA . TYR A 1 107 ? 12.943 4.250 -18.870 1.00 84.31 107 TYR A CA 1
ATOM 816 C C . TYR A 1 107 ? 12.532 4.583 -17.440 1.00 84.31 107 TYR A C 1
ATOM 818 O O . TYR A 1 107 ? 13.374 4.689 -16.547 1.00 84.31 107 TYR A O 1
ATOM 826 N N . SER A 1 108 ? 11.229 4.698 -17.222 1.00 84.19 108 SER A N 1
ATOM 827 C CA . SER A 1 108 ? 10.656 4.899 -15.901 1.00 84.19 108 SER A CA 1
ATOM 828 C C . SER A 1 108 ? 9.365 4.115 -15.740 1.00 84.19 108 SER A C 1
ATOM 830 O O . SER A 1 108 ? 8.637 3.846 -16.703 1.00 84.19 108 SER A O 1
ATOM 832 N N . GLU A 1 109 ? 9.082 3.765 -14.489 1.00 84.81 109 GLU A N 1
ATOM 833 C CA . GLU A 1 109 ? 7.838 3.128 -14.093 1.00 84.81 109 GLU A CA 1
ATOM 834 C C . GLU A 1 109 ? 7.240 3.845 -12.896 1.00 84.81 109 GLU A C 1
ATOM 836 O O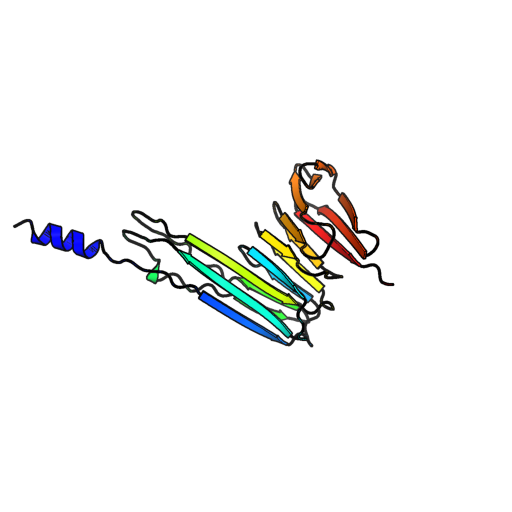 . GLU A 1 109 ? 7.934 4.177 -11.936 1.00 84.81 109 GLU A O 1
ATOM 841 N N . GLU A 1 110 ? 5.931 4.032 -12.947 1.00 87.00 110 GLU A N 1
ATOM 842 C CA . GLU A 1 110 ? 5.141 4.523 -11.833 1.00 87.00 110 GLU A CA 1
ATOM 843 C C . GLU A 1 110 ? 4.120 3.450 -11.462 1.00 87.00 110 GLU A C 1
ATOM 845 O O . GLU A 1 110 ? 3.322 3.014 -12.295 1.00 87.00 110 GLU A O 1
ATOM 850 N N . ILE A 1 111 ? 4.165 3.010 -10.204 1.00 86.69 111 ILE A N 1
ATOM 851 C CA . ILE A 1 111 ? 3.277 1.980 -9.668 1.00 86.69 111 ILE A CA 1
ATOM 852 C C . ILE A 1 111 ? 2.235 2.667 -8.792 1.00 86.69 111 ILE A C 1
ATOM 854 O O . ILE A 1 111 ? 2.572 3.288 -7.781 1.00 86.69 111 ILE A O 1
ATOM 858 N N . THR A 1 112 ? 0.968 2.521 -9.172 1.00 89.44 112 THR A N 1
ATOM 859 C CA . THR A 1 112 ? -0.180 2.959 -8.379 1.00 89.44 112 THR A CA 1
ATOM 860 C C . THR A 1 112 ? -0.995 1.749 -7.955 1.00 89.44 112 THR A C 1
ATOM 862 O O . THR A 1 112 ? -1.503 1.002 -8.785 1.00 89.44 112 THR A O 1
ATOM 865 N N . ASN A 1 113 ? -1.150 1.579 -6.649 1.00 90.38 113 ASN A N 1
ATOM 866 C CA . ASN A 1 113 ? -1.984 0.558 -6.040 1.00 90.38 113 ASN A CA 1
ATOM 867 C C . ASN A 1 113 ? -3.231 1.211 -5.451 1.00 90.38 113 ASN A C 1
ATOM 869 O O . ASN A 1 113 ? -3.124 2.175 -4.700 1.00 90.38 113 ASN A O 1
ATOM 873 N N . ILE A 1 114 ? -4.402 0.673 -5.763 1.00 91.25 114 ILE A N 1
ATOM 874 C CA . ILE A 1 114 ? -5.686 1.072 -5.194 1.00 91.25 114 ILE A CA 1
ATOM 875 C C . ILE A 1 114 ? -6.249 -0.142 -4.466 1.00 91.25 114 ILE A C 1
ATOM 877 O O . ILE A 1 114 ? -6.443 -1.194 -5.073 1.00 91.25 114 ILE A O 1
ATOM 881 N N . VAL A 1 115 ? -6.504 0.004 -3.171 1.00 92.19 115 VAL A N 1
ATOM 882 C CA . VAL A 1 115 ? -7.099 -1.033 -2.333 1.00 92.19 115 VAL A CA 1
ATOM 883 C C . VAL A 1 115 ? -8.436 -0.514 -1.818 1.00 92.19 115 VAL A C 1
ATOM 885 O O . VAL A 1 115 ? -8.476 0.423 -1.021 1.00 92.19 115 VAL A O 1
ATOM 888 N N . GLN A 1 116 ? -9.526 -1.108 -2.298 1.00 92.75 116 GLN A N 1
ATOM 889 C CA . GLN A 1 116 ? -10.874 -0.809 -1.826 1.00 92.75 116 GLN A CA 1
ATOM 890 C C . GLN A 1 116 ? -11.244 -1.797 -0.730 1.00 92.75 116 GLN A C 1
ATOM 892 O O . GLN A 1 116 ? -11.236 -3.010 -0.958 1.00 92.75 116 GLN A O 1
ATOM 897 N N . ILE A 1 117 ? -11.546 -1.280 0.458 1.00 90.50 117 ILE A N 1
ATOM 898 C CA . ILE A 1 117 ? -11.781 -2.093 1.652 1.00 90.50 117 ILE A CA 1
ATOM 899 C C . ILE A 1 117 ? -13.115 -1.679 2.276 1.00 90.50 117 ILE A C 1
ATOM 901 O O . ILE A 1 117 ? -13.371 -0.480 2.397 1.00 90.50 117 ILE A O 1
ATOM 905 N N . PRO A 1 118 ? -13.980 -2.625 2.676 1.00 88.62 118 PRO A N 1
ATOM 906 C CA . PRO A 1 118 ? -15.161 -2.297 3.469 1.00 88.62 118 PRO A CA 1
ATOM 907 C C . PRO A 1 118 ? -14.785 -1.576 4.778 1.00 88.62 118 PRO A C 1
ATOM 909 O O . PRO A 1 118 ? -13.790 -1.915 5.416 1.00 88.62 118 PRO A O 1
ATOM 912 N N . GLU A 1 119 ? -15.570 -0.581 5.195 1.00 81.94 119 GLU A N 1
ATOM 913 C CA . GLU A 1 119 ? -15.246 0.267 6.361 1.00 81.94 119 GLU A CA 1
ATOM 914 C C . GLU A 1 119 ? -15.246 -0.489 7.702 1.00 81.94 119 GLU A C 1
ATOM 916 O O . GLU A 1 119 ? -14.682 -0.000 8.677 1.00 81.94 119 GLU A O 1
ATOM 921 N N . ASP A 1 120 ? -15.864 -1.674 7.762 1.00 81.12 120 ASP A N 1
ATOM 922 C CA . ASP A 1 120 ? -15.915 -2.538 8.948 1.00 81.12 120 ASP A CA 1
ATOM 923 C C . ASP A 1 120 ? -14.632 -3.356 9.175 1.00 81.12 120 ASP A C 1
ATOM 925 O O . ASP A 1 120 ? -14.575 -4.143 10.117 1.00 81.12 120 ASP A O 1
ATOM 929 N N . LYS A 1 121 ? -13.617 -3.224 8.309 1.00 83.19 121 LYS A N 1
ATOM 930 C CA . LYS A 1 121 ? -12.366 -3.989 8.409 1.00 83.19 121 LYS A CA 1
ATOM 931 C C . LYS A 1 121 ? -11.268 -3.200 9.102 1.00 83.19 121 LYS A C 1
ATOM 933 O O . LYS A 1 121 ? -11.091 -2.008 8.864 1.00 83.19 121 LYS A O 1
ATOM 938 N N . THR A 1 122 ? -10.442 -3.915 9.860 1.00 81.06 122 THR A N 1
ATOM 939 C CA . THR A 1 122 ? -9.159 -3.388 10.328 1.00 81.06 122 THR A CA 1
ATOM 940 C C . THR A 1 122 ? -8.176 -3.339 9.162 1.00 81.06 122 THR A C 1
ATOM 942 O O . THR A 1 122 ? -8.035 -4.314 8.423 1.00 81.06 122 THR A O 1
ATOM 945 N N . VAL A 1 123 ? -7.455 -2.235 9.002 1.00 82.00 123 VAL A N 1
ATOM 946 C CA . VAL A 1 123 ? -6.455 -2.053 7.947 1.00 82.00 123 VAL A CA 1
ATOM 947 C C . VAL A 1 123 ? -5.099 -1.798 8.588 1.00 82.00 123 VAL A C 1
ATOM 949 O O . VAL A 1 123 ? -4.962 -0.941 9.449 1.00 82.00 123 VAL A O 1
ATOM 952 N N . ILE A 1 124 ? -4.076 -2.536 8.173 1.00 81.38 124 ILE A N 1
ATOM 953 C CA . ILE A 1 124 ? -2.698 -2.350 8.627 1.00 81.38 124 ILE A CA 1
ATOM 954 C C . ILE A 1 124 ? -1.840 -2.122 7.393 1.00 81.38 124 ILE A C 1
ATOM 956 O O . ILE A 1 124 ? -1.758 -2.990 6.532 1.00 81.38 124 ILE A O 1
ATOM 960 N N . VAL A 1 125 ? -1.193 -0.969 7.289 1.00 81.69 125 VAL A N 1
ATOM 961 C CA . VAL A 1 125 ? -0.317 -0.630 6.165 1.00 81.69 125 VAL A CA 1
ATOM 962 C C . VAL A 1 125 ? 1.121 -0.676 6.635 1.00 81.69 125 VAL A C 1
ATOM 964 O O . VAL A 1 125 ? 1.498 0.089 7.514 1.00 81.69 125 VAL A O 1
ATOM 967 N N . LYS A 1 126 ? 1.942 -1.522 6.019 1.00 76.44 126 LYS A N 1
ATOM 968 C CA . LYS A 1 126 ? 3.387 -1.521 6.204 1.00 76.44 126 LYS A CA 1
ATOM 969 C C . LYS A 1 126 ? 4.078 -0.966 4.973 1.00 76.44 126 LYS A C 1
ATOM 971 O O . LYS A 1 126 ? 3.938 -1.517 3.886 1.00 76.44 126 LYS A O 1
ATOM 976 N N . GLY A 1 127 ? 4.826 0.117 5.148 1.00 64.12 127 GLY A N 1
ATOM 977 C CA . GLY A 1 127 ? 5.559 0.763 4.062 1.00 64.12 127 GLY A CA 1
ATOM 978 C C . GLY A 1 127 ? 7.068 0.728 4.272 1.00 64.12 127 GLY A C 1
ATOM 979 O O . GLY A 1 127 ? 7.552 0.918 5.385 1.00 64.12 127 GLY A O 1
ATOM 980 N N . GLU A 1 128 ? 7.806 0.557 3.177 1.00 58.03 128 GLU A N 1
ATOM 981 C CA . GLU A 1 128 ? 9.116 1.182 2.990 1.00 58.03 128 GLU A CA 1
ATOM 982 C C . GLU A 1 128 ? 8.907 2.272 1.924 1.00 58.03 128 GLU A C 1
ATOM 984 O O . GLU A 1 128 ? 8.750 1.966 0.746 1.00 58.03 128 GLU A O 1
ATOM 989 N N . LYS A 1 129 ? 8.814 3.546 2.338 1.00 55.03 129 LYS A N 1
ATOM 990 C CA . LYS A 1 129 ? 8.654 4.721 1.445 1.00 55.03 129 LYS A CA 1
ATOM 991 C C . LYS A 1 129 ? 7.435 4.691 0.494 1.00 55.03 129 LYS A C 1
ATOM 993 O O . LYS A 1 129 ? 7.584 4.862 -0.715 1.00 55.03 129 LYS A O 1
ATOM 998 N N . ALA A 1 130 ? 6.226 4.518 1.027 1.00 57.66 130 ALA A N 1
ATOM 999 C CA . ALA A 1 130 ? 4.992 4.619 0.240 1.00 57.66 130 ALA A CA 1
ATOM 1000 C C . ALA A 1 130 ? 4.361 6.018 0.353 1.00 57.66 130 ALA A C 1
ATOM 1002 O O . ALA A 1 130 ? 4.180 6.543 1.454 1.00 57.66 130 ALA A O 1
ATOM 1003 N N . GLU A 1 131 ? 3.983 6.607 -0.782 1.00 72.50 131 GLU A N 1
ATOM 1004 C CA . GLU A 1 131 ? 3.063 7.745 -0.797 1.00 72.50 131 GLU A CA 1
ATOM 1005 C C . GLU A 1 131 ? 1.657 7.201 -0.506 1.00 72.50 131 GLU A C 1
ATOM 1007 O O . GLU A 1 131 ? 1.058 6.530 -1.352 1.00 72.50 131 GLU A O 1
ATOM 1012 N N . LEU A 1 132 ? 1.151 7.434 0.708 1.00 77.25 132 LEU A N 1
ATOM 1013 C CA . LEU A 1 132 ? -0.092 6.838 1.191 1.00 77.25 132 LEU A CA 1
ATOM 1014 C C . LEU A 1 132 ? -1.247 7.843 1.112 1.00 77.25 132 LEU A C 1
ATOM 1016 O O . LEU A 1 132 ? -1.247 8.895 1.751 1.00 77.25 132 LEU A O 1
ATOM 1020 N N . TRP A 1 133 ? -2.270 7.492 0.344 1.00 76.44 133 TRP A N 1
ATOM 1021 C CA . TRP A 1 133 ? -3.488 8.277 0.177 1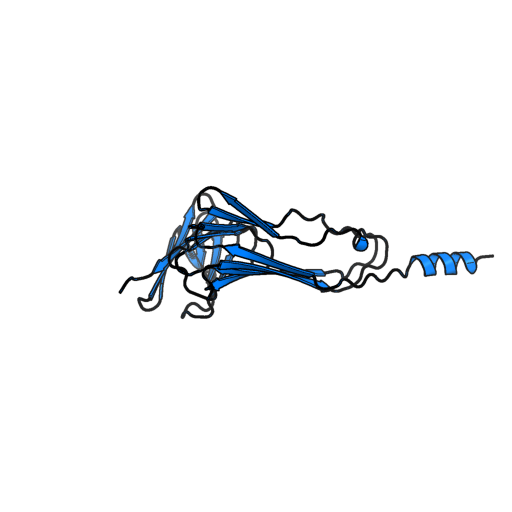.00 76.44 133 TRP A CA 1
ATOM 1022 C C . TRP A 1 133 ? -4.650 7.531 0.810 1.00 76.44 133 TRP A C 1
ATOM 1024 O O . TRP A 1 133 ? -4.994 6.442 0.364 1.00 76.44 133 TRP A O 1
ATOM 1034 N N . ILE A 1 134 ? -5.275 8.119 1.822 1.00 75.81 134 ILE A N 1
ATOM 1035 C CA . ILE A 1 134 ? -6.430 7.530 2.501 1.00 75.81 134 ILE A CA 1
ATOM 1036 C C . ILE A 1 134 ? -7.633 8.400 2.147 1.00 75.81 134 ILE A C 1
ATOM 1038 O O . ILE A 1 134 ? -7.751 9.531 2.616 1.00 75.81 134 ILE A O 1
ATOM 1042 N N . LYS A 1 135 ? -8.493 7.922 1.246 1.00 69.75 135 LYS A N 1
ATOM 1043 C CA . LYS A 1 135 ? -9.609 8.728 0.729 1.00 69.75 135 LYS A CA 1
ATOM 1044 C C . LYS A 1 135 ? -10.789 8.816 1.687 1.00 69.75 135 LYS A C 1
ATOM 1046 O O . LYS A 1 135 ? -11.458 9.847 1.706 1.00 69.75 135 LYS A O 1
ATOM 1051 N N . ASP A 1 136 ? -11.017 7.764 2.466 1.00 68.38 136 ASP A N 1
ATOM 1052 C CA . ASP A 1 136 ? -12.166 7.614 3.359 1.00 68.38 136 ASP A CA 1
ATOM 1053 C C . ASP A 1 136 ? -11.714 7.293 4.791 1.00 68.38 136 ASP A C 1
ATOM 1055 O O . ASP A 1 136 ? -10.552 6.969 5.037 1.00 68.38 136 ASP A O 1
ATOM 1059 N N . VAL A 1 137 ? -12.620 7.429 5.760 1.00 64.19 137 VAL A N 1
ATOM 1060 C CA . VAL A 1 137 ? -12.302 7.221 7.180 1.00 64.19 137 VAL A CA 1
ATOM 1061 C C . VAL A 1 137 ? -12.411 5.739 7.521 1.00 64.19 137 VAL A C 1
ATOM 1063 O O . VAL A 1 137 ? -13.505 5.184 7.514 1.00 64.19 137 VAL A O 1
ATOM 1066 N N . PHE A 1 138 ? -11.287 5.128 7.889 1.00 65.31 138 PHE A N 1
ATOM 1067 C CA . PHE A 1 138 ? -11.231 3.769 8.423 1.00 65.31 138 PHE A CA 1
ATOM 1068 C C . PHE A 1 138 ? -11.113 3.830 9.951 1.00 65.31 138 PHE A C 1
ATOM 1070 O O . PHE A 1 138 ? -10.144 4.417 10.438 1.00 65.31 138 PHE A O 1
ATOM 1077 N N . PRO A 1 139 ? -12.080 3.275 10.711 1.00 58.09 139 PRO A N 1
ATOM 1078 C CA . PRO A 1 139 ? -12.073 3.337 12.172 1.00 58.09 139 PRO A CA 1
ATOM 1079 C C . PRO A 1 139 ? -10.873 2.637 12.801 1.00 58.09 139 PRO A C 1
ATOM 1081 O O . PRO A 1 139 ? -10.383 3.123 13.805 1.00 58.09 139 PRO A O 1
ATOM 1084 N N . ASP A 1 140 ? -10.399 1.548 12.192 1.00 65.06 140 ASP A N 1
ATOM 1085 C CA . ASP A 1 140 ? -9.298 0.731 12.700 1.00 65.06 140 ASP A CA 1
ATOM 1086 C C . ASP A 1 140 ? -8.174 0.654 11.656 1.00 65.06 140 ASP A C 1
ATOM 1088 O O . ASP A 1 140 ? -7.897 -0.403 11.087 1.00 65.06 140 ASP A O 1
ATOM 1092 N N . LEU A 1 141 ? -7.552 1.796 11.347 1.00 68.12 141 LEU A N 1
ATOM 1093 C CA . LEU A 1 141 ? -6.415 1.879 10.425 1.00 68.12 141 LEU A CA 1
ATOM 1094 C C . LEU A 1 141 ? -5.109 2.137 11.180 1.00 68.12 141 LEU A C 1
ATOM 1096 O O . LEU A 1 141 ? -4.943 3.172 11.827 1.00 68.12 141 LEU A O 1
ATOM 1100 N N . SER A 1 142 ? -4.158 1.219 11.015 1.00 66.38 142 SER A N 1
ATOM 1101 C CA . SER A 1 142 ? -2.787 1.347 11.489 1.00 66.38 142 SER A CA 1
ATOM 1102 C C . SER A 1 142 ? -1.801 1.499 10.334 1.00 66.38 142 SER A C 1
ATOM 1104 O O . SER A 1 142 ? -1.918 0.822 9.314 1.00 66.38 142 SER A O 1
ATOM 1106 N N . VAL A 1 143 ? -0.811 2.380 10.485 1.00 70.00 143 VAL A N 1
ATOM 1107 C CA . VAL A 1 143 ? 0.313 2.506 9.544 1.00 70.00 143 VAL A CA 1
ATOM 1108 C C . VAL A 1 143 ? 1.614 2.270 10.299 1.00 70.00 143 VAL A C 1
ATOM 1110 O O . VAL A 1 143 ? 1.915 3.006 11.233 1.00 70.00 143 VAL A O 1
ATOM 1113 N N . GLU A 1 144 ? 2.373 1.269 9.863 1.00 69.56 144 GLU A N 1
ATOM 1114 C CA . GLU A 1 144 ? 3.703 0.899 10.340 1.00 69.56 144 GLU A CA 1
ATOM 1115 C C . GLU A 1 144 ? 4.733 1.264 9.257 1.00 69.56 144 GLU A C 1
ATOM 1117 O O . GLU A 1 144 ? 4.831 0.591 8.228 1.00 69.56 144 GLU A O 1
ATOM 1122 N N . ASN A 1 145 ? 5.519 2.328 9.436 1.00 67.06 145 ASN A N 1
ATOM 1123 C CA . ASN A 1 145 ? 6.533 2.705 8.438 1.00 67.06 145 ASN A CA 1
ATOM 1124 C C . ASN A 1 145 ? 7.915 2.906 9.064 1.00 67.06 145 ASN A C 1
ATOM 1126 O O . ASN A 1 145 ? 8.059 3.509 10.132 1.00 67.06 145 ASN A O 1
ATOM 1130 N N . LYS A 1 146 ? 8.930 2.433 8.333 1.00 53.72 146 LYS A N 1
ATOM 1131 C CA . LYS A 1 146 ? 10.348 2.723 8.545 1.00 53.72 146 LYS A CA 1
ATOM 1132 C C . LYS A 1 146 ? 10.773 3.877 7.633 1.00 53.72 146 LYS A C 1
ATOM 1134 O O . LYS A 1 146 ? 11.439 3.666 6.621 1.00 53.72 146 LYS A O 1
ATOM 1139 N N . GLY A 1 147 ? 10.363 5.099 7.969 1.00 59.34 147 GLY A N 1
ATOM 1140 C CA . GLY A 1 147 ? 10.727 6.308 7.223 1.00 59.34 147 GLY A CA 1
ATOM 1141 C C . GLY A 1 147 ? 9.619 7.356 7.172 1.00 59.34 147 GLY A C 1
ATOM 1142 O O . GLY A 1 147 ? 8.660 7.300 7.941 1.00 59.34 147 GLY A O 1
ATOM 1143 N N . ASP A 1 148 ? 9.776 8.314 6.259 1.00 56.31 148 ASP A N 1
ATOM 1144 C CA . ASP A 1 148 ? 8.819 9.397 6.046 1.00 56.31 148 ASP A CA 1
ATOM 1145 C C . ASP A 1 148 ? 7.500 8.841 5.483 1.00 56.31 148 ASP A C 1
ATOM 1147 O O . ASP A 1 148 ? 7.483 8.083 4.507 1.00 56.31 148 ASP A O 1
ATOM 1151 N N . ILE A 1 149 ? 6.381 9.244 6.081 1.00 64.06 149 ILE A N 1
ATOM 1152 C CA . ILE A 1 149 ? 5.035 9.025 5.558 1.00 64.06 149 ILE A CA 1
ATOM 1153 C C . ILE A 1 149 ? 4.477 10.384 5.146 1.00 64.06 149 ILE A C 1
ATOM 1155 O O . ILE A 1 149 ? 4.475 11.330 5.931 1.00 64.06 149 ILE A O 1
ATOM 1159 N N . THR A 1 150 ? 3.939 10.471 3.933 1.00 61.47 150 THR A N 1
ATOM 1160 C CA . THR A 1 150 ? 3.014 11.549 3.569 1.00 61.47 150 THR A CA 1
ATOM 1161 C C . THR A 1 150 ? 1.615 10.963 3.506 1.00 61.47 150 THR A C 1
ATOM 1163 O O . THR A 1 150 ? 1.349 10.106 2.668 1.00 61.47 150 THR A O 1
ATOM 1166 N N . LEU A 1 151 ? 0.752 11.399 4.421 1.00 64.19 151 LEU A N 1
ATOM 1167 C CA . LEU A 1 151 ? -0.660 11.045 4.489 1.00 64.19 151 LEU A CA 1
ATOM 1168 C C . LEU A 1 151 ? -1.469 12.156 3.841 1.00 64.19 151 LEU A C 1
ATOM 1170 O O . LEU A 1 151 ? -1.468 13.284 4.329 1.00 64.19 151 LEU A O 1
ATOM 1174 N N . ASN A 1 152 ? -2.213 11.835 2.793 1.00 61.16 152 ASN A N 1
ATOM 1175 C CA . ASN A 1 152 ? -3.181 12.756 2.208 1.00 61.16 152 ASN A CA 1
ATOM 1176 C C . ASN A 1 152 ? -4.592 12.228 2.487 1.00 61.16 152 ASN A C 1
ATOM 1178 O O . ASN A 1 152 ? -4.903 11.104 2.087 1.00 61.16 152 ASN A O 1
ATOM 1182 N N . SER A 1 153 ? -5.429 13.020 3.171 1.00 56.72 153 SER A N 1
ATOM 1183 C CA . SER A 1 153 ? -6.864 12.740 3.318 1.00 56.72 153 SER A CA 1
ATOM 1184 C C . SER A 1 153 ? -7.670 13.658 2.406 1.00 56.72 153 SER A C 1
ATOM 1186 O O . SER A 1 153 ? -7.437 14.866 2.346 1.00 56.72 153 SER A O 1
ATOM 1188 N N . LEU A 1 154 ? -8.596 13.062 1.650 1.00 49.50 154 LEU A N 1
ATOM 1189 C CA . LEU A 1 154 ? -9.397 13.752 0.632 1.00 49.50 154 LEU A CA 1
ATOM 1190 C C . LEU A 1 154 ? -10.811 14.127 1.112 1.00 49.50 154 LEU A C 1
ATOM 1192 O O . LEU A 1 154 ? -11.474 14.914 0.439 1.00 49.50 154 LEU A O 1
ATOM 1196 N N . LYS A 1 155 ? -11.265 13.612 2.266 1.00 46.16 155 LYS A N 1
ATOM 1197 C CA . LYS A 1 155 ? -12.613 13.863 2.821 1.00 46.16 155 LYS A CA 1
ATOM 1198 C C . LYS A 1 155 ? -12.658 14.423 4.256 1.00 46.16 155 LYS A C 1
ATOM 1200 O O . LYS A 1 155 ? -13.754 14.603 4.777 1.00 46.16 155 LYS A O 1
ATOM 1205 N N . GLY A 1 156 ? -11.521 14.727 4.888 1.00 45.75 156 GLY A N 1
ATOM 1206 C CA . GLY A 1 156 ? -11.458 15.408 6.197 1.00 45.75 156 GLY A CA 1
ATOM 1207 C C . GLY A 1 156 ? -10.759 16.772 6.128 1.00 45.75 156 GLY A C 1
ATOM 1208 O O . GLY A 1 156 ? -10.090 17.072 5.139 1.00 45.75 156 GLY A O 1
ATOM 1209 N N . ASP A 1 157 ? -10.820 17.579 7.197 1.00 40.47 157 ASP A N 1
ATOM 1210 C CA . ASP A 1 157 ? -10.105 18.878 7.285 1.00 40.47 157 ASP A CA 1
ATOM 1211 C C . ASP A 1 157 ? -8.567 18.717 7.330 1.00 40.47 157 ASP A C 1
ATOM 1213 O O . ASP A 1 157 ? -7.786 19.673 7.409 1.00 40.47 157 ASP A O 1
ATOM 1217 N N . ILE A 1 158 ? -8.091 17.477 7.261 1.00 45.44 158 ILE A N 1
ATOM 1218 C CA . ILE A 1 158 ? -6.690 17.091 7.281 1.00 45.44 158 ILE A CA 1
ATOM 1219 C C . ILE A 1 158 ? -6.210 16.897 5.841 1.00 45.44 158 ILE A C 1
ATOM 1221 O O . ILE A 1 158 ? -6.107 15.788 5.337 1.00 45.44 158 ILE A O 1
ATOM 1225 N N . ARG A 1 159 ? -5.889 18.007 5.172 1.00 45.72 159 ARG A N 1
ATOM 1226 C CA . ARG A 1 159 ? -5.484 17.994 3.754 1.00 45.72 159 ARG A CA 1
ATOM 1227 C C . ARG A 1 159 ? -4.180 17.231 3.492 1.00 45.72 159 ARG A C 1
ATOM 1229 O O . ARG A 1 159 ? -4.044 16.605 2.448 1.00 45.72 159 ARG A O 1
ATOM 1236 N N . SER A 1 160 ? -3.229 17.283 4.428 1.00 47.97 160 SER A N 1
ATOM 1237 C CA . SER A 1 160 ? -2.001 16.479 4.400 1.00 47.97 160 SER A CA 1
ATOM 1238 C C . SER A 1 160 ? -1.323 16.447 5.779 1.00 47.97 160 SER A C 1
ATOM 1240 O O . SER A 1 160 ? -1.269 17.466 6.479 1.00 47.97 160 SER A O 1
ATOM 1242 N N . ILE A 1 161 ? -0.813 15.284 6.181 1.00 59.44 161 ILE A N 1
ATOM 1243 C CA . ILE A 1 161 ? 0.084 15.098 7.325 1.00 59.44 161 ILE A CA 1
ATOM 1244 C C . ILE A 1 161 ? 1.337 14.402 6.806 1.00 59.44 161 ILE A C 1
ATOM 1246 O O . ILE A 1 161 ? 1.308 13.218 6.486 1.00 59.44 161 ILE A O 1
ATOM 1250 N N . SER A 1 162 ? 2.448 15.128 6.754 1.00 59.84 162 SER A N 1
ATOM 1251 C CA . SER A 1 162 ? 3.769 14.533 6.587 1.00 59.84 162 SER A CA 1
ATOM 1252 C C . SER A 1 162 ? 4.359 14.245 7.961 1.00 59.84 162 SER A C 1
ATOM 1254 O O . SER A 1 162 ? 4.401 15.140 8.811 1.00 59.84 162 SER A O 1
ATOM 1256 N N . CYS A 1 163 ? 4.801 13.014 8.201 1.00 67.31 163 CYS A N 1
ATOM 1257 C CA . CYS A 1 163 ? 5.457 12.646 9.444 1.00 67.31 163 CYS A CA 1
ATOM 1258 C C . CYS A 1 163 ? 6.675 11.741 9.240 1.00 67.31 163 CYS A C 1
ATOM 1260 O O . CYS A 1 163 ? 6.700 10.899 8.349 1.00 67.31 163 CYS A O 1
ATOM 1262 N N . TYR A 1 164 ? 7.695 11.932 10.077 1.00 66.88 164 TYR A N 1
ATOM 1263 C CA . TYR A 1 164 ? 8.916 11.121 10.111 1.00 66.88 164 TYR A CA 1
ATOM 1264 C C . TYR A 1 164 ? 9.501 11.078 11.528 1.00 66.88 164 TYR A C 1
ATOM 1266 O O . TYR A 1 164 ? 9.142 11.898 12.376 1.00 66.88 164 TYR A O 1
ATOM 1274 N N . VAL A 1 165 ? 10.373 10.107 11.816 1.00 68.94 165 VAL A N 1
ATOM 1275 C CA . VAL A 1 165 ? 11.074 10.028 13.108 1.00 68.94 165 VAL A CA 1
ATOM 1276 C C . VAL A 1 165 ? 12.462 10.624 12.968 1.00 68.94 165 VAL A C 1
ATOM 1278 O O . VAL A 1 165 ? 13.256 10.206 12.130 1.00 68.94 165 VAL A O 1
ATOM 1281 N N . LYS A 1 166 ? 12.779 11.577 13.842 1.00 74.00 166 LYS A N 1
ATOM 1282 C CA . LYS A 1 166 ? 14.106 12.177 13.968 1.00 74.00 166 LYS A CA 1
ATOM 1283 C C . LYS A 1 166 ? 14.541 12.099 15.421 1.00 74.00 166 LYS A C 1
ATOM 1285 O O . LYS A 1 166 ? 13.878 12.651 16.293 1.00 74.00 166 LYS A O 1
ATOM 1290 N N . ASN A 1 167 ? 15.646 11.404 15.688 1.00 78.50 167 ASN A N 1
ATOM 1291 C CA . ASN A 1 167 ? 16.209 11.248 17.036 1.00 78.50 167 ASN A CA 1
ATOM 1292 C C . ASN A 1 167 ? 15.192 10.740 18.082 1.00 78.50 167 ASN A C 1
ATOM 1294 O O . ASN A 1 167 ? 15.197 11.180 19.227 1.00 78.50 167 ASN A O 1
ATOM 1298 N N . GLY A 1 168 ? 14.290 9.836 17.684 1.00 69.06 168 GLY A N 1
ATOM 1299 C CA . GLY A 1 168 ? 13.239 9.301 18.559 1.00 69.06 168 GLY A CA 1
ATOM 1300 C C . GLY A 1 168 ? 11.990 10.182 18.689 1.00 69.06 168 GLY A C 1
ATOM 1301 O O . GLY A 1 168 ? 10.982 9.706 19.205 1.00 69.06 168 GLY A O 1
ATOM 1302 N N . SER A 1 169 ? 12.001 11.407 18.163 1.00 71.69 169 SER A N 1
ATOM 1303 C CA . SER A 1 169 ? 10.830 12.287 18.112 1.00 71.69 169 SER A CA 1
ATOM 1304 C C . SER A 1 169 ? 10.059 12.118 16.804 1.00 71.69 169 SER A C 1
ATOM 1306 O O . SER A 1 169 ? 10.649 12.067 15.726 1.00 71.69 169 SER A O 1
ATOM 1308 N N . VAL A 1 170 ? 8.733 12.083 16.894 1.00 73.06 170 VAL A N 1
ATOM 1309 C CA . VAL A 1 170 ? 7.808 12.274 15.780 1.00 73.06 170 VAL A CA 1
ATOM 1310 C C . VAL A 1 170 ? 7.889 13.732 15.337 1.00 73.06 170 VAL A C 1
ATOM 1312 O O . VAL A 1 170 ? 7.596 14.660 16.096 1.00 73.06 170 VAL A O 1
ATOM 1315 N N . VAL A 1 171 ? 8.268 13.940 14.085 1.00 67.94 171 VAL A N 1
ATOM 1316 C CA . VAL A 1 171 ? 8.174 15.227 13.406 1.00 67.94 171 VAL A CA 1
ATOM 1317 C C . VAL A 1 171 ? 6.917 15.209 12.558 1.00 67.94 171 VAL A C 1
ATOM 1319 O O . VAL A 1 171 ? 6.725 14.281 11.783 1.00 67.94 171 VAL A O 1
ATOM 1322 N N . VAL A 1 172 ? 6.060 16.217 12.703 1.00 68.44 172 VAL A N 1
ATOM 1323 C CA . VAL A 1 172 ? 4.813 16.355 11.942 1.00 68.44 172 VAL A CA 1
ATOM 1324 C C . VAL A 1 172 ? 4.817 17.701 11.239 1.00 68.44 172 VAL A C 1
ATOM 1326 O O . VAL A 1 172 ? 4.936 18.737 11.893 1.00 68.44 172 VAL A O 1
ATOM 1329 N N . ASN A 1 173 ? 4.702 17.698 9.911 1.00 71.19 173 ASN A N 1
ATOM 1330 C CA . ASN A 1 173 ? 4.736 18.893 9.065 1.00 71.19 173 ASN A CA 1
ATOM 1331 C C . ASN A 1 173 ? 5.913 19.831 9.418 1.00 71.19 173 ASN A C 1
ATOM 1333 O O . ASN A 1 173 ? 5.744 21.043 9.552 1.00 71.19 173 ASN A O 1
ATOM 1337 N N . GLY A 1 174 ? 7.098 19.250 9.643 1.00 70.06 174 GLY A N 1
ATOM 1338 C CA . GLY A 1 174 ? 8.328 19.973 9.991 1.00 70.06 174 GLY A CA 1
ATOM 1339 C C . GLY A 1 174 ? 8.453 20.424 11.453 1.00 70.06 174 GLY A C 1
ATOM 1340 O O . GLY A 1 174 ? 9.462 21.033 11.801 1.00 70.06 174 GLY A O 1
ATOM 1341 N N . LYS A 1 175 ? 7.477 20.133 12.325 1.00 75.88 175 LYS A N 1
ATOM 1342 C CA . LYS A 1 175 ? 7.530 20.456 13.763 1.00 75.88 175 LYS A CA 1
ATOM 1343 C C . LYS A 1 175 ? 7.795 19.207 14.599 1.00 75.88 175 LYS A C 1
ATOM 1345 O O . LYS A 1 175 ? 7.106 18.203 14.433 1.00 75.88 175 LYS A O 1
ATOM 1350 N N . GLU A 1 176 ? 8.768 19.258 15.504 1.00 81.19 176 GLU A N 1
ATOM 1351 C CA . GLU A 1 176 ? 9.039 18.164 16.447 1.00 81.19 176 GLU A CA 1
ATOM 1352 C C . GLU A 1 176 ? 7.952 18.134 17.537 1.00 81.19 176 GLU A C 1
ATOM 1354 O O . GLU A 1 176 ? 7.651 19.162 18.139 1.00 81.19 176 GLU A O 1
ATOM 1359 N N . ASN A 1 177 ? 7.347 16.968 17.778 1.00 78.44 177 ASN A N 1
ATOM 1360 C CA . ASN A 1 177 ? 6.243 16.784 18.733 1.00 78.44 177 ASN A CA 1
ATOM 1361 C C . ASN A 1 177 ? 6.591 15.782 19.853 1.00 78.44 177 ASN A C 1
ATOM 1363 O O . ASN A 1 177 ? 5.710 15.184 20.460 1.00 78.44 177 ASN A O 1
ATOM 1367 N N . GLY A 1 178 ? 7.877 15.556 20.138 1.00 79.50 178 GLY A N 1
ATOM 1368 C CA . GLY A 1 178 ? 8.293 14.483 21.048 1.00 79.50 178 GLY A CA 1
ATOM 1369 C C . GLY A 1 178 ? 7.916 13.109 20.488 1.00 79.50 178 GLY A C 1
ATOM 1370 O O . GLY A 1 178 ? 7.824 12.942 19.280 1.00 79.50 178 GLY A O 1
ATOM 1371 N N . ASN A 1 179 ? 7.691 12.102 21.327 1.00 80.06 179 ASN A N 1
ATOM 1372 C CA . ASN A 1 179 ? 7.375 10.745 20.858 1.00 80.06 179 ASN A CA 1
ATOM 1373 C C . ASN A 1 179 ? 5.898 10.533 20.476 1.00 80.06 179 ASN A C 1
ATOM 1375 O O . ASN A 1 179 ? 5.549 9.423 20.079 1.00 80.06 179 ASN A O 1
ATOM 1379 N N . ARG A 1 180 ? 5.028 11.547 20.602 1.00 77.31 180 ARG A N 1
ATOM 1380 C CA . ARG A 1 180 ? 3.592 11.426 20.322 1.00 77.31 180 ARG A CA 1
ATOM 1381 C C . ARG A 1 180 ? 2.989 12.730 19.798 1.00 77.31 180 ARG A C 1
ATOM 1383 O O . ARG A 1 180 ? 3.233 13.795 20.343 1.00 77.31 180 ARG A O 1
ATOM 1390 N N . PHE A 1 181 ? 2.110 12.630 18.809 1.00 76.62 181 PHE A N 1
ATOM 1391 C CA . PHE A 1 181 ? 1.261 13.717 18.331 1.00 76.62 181 PHE A CA 1
ATOM 1392 C C . PHE A 1 181 ? -0.196 13.255 18.284 1.00 76.62 181 PHE A C 1
ATOM 1394 O O . PHE A 1 181 ? -0.484 12.165 17.799 1.00 76.62 181 PHE A O 1
ATOM 1401 N N . THR A 1 182 ? -1.119 14.093 18.753 1.00 76.69 182 THR A N 1
ATOM 1402 C CA . THR A 1 182 ? -2.557 13.819 18.675 1.00 76.69 182 THR A CA 1
ATOM 1403 C C . THR A 1 182 ? -3.272 15.003 18.033 1.00 76.69 182 THR A C 1
ATOM 1405 O O . THR A 1 182 ? -3.064 16.146 18.438 1.00 76.69 182 THR A O 1
ATOM 1408 N N . LYS A 1 183 ? -4.125 14.736 17.039 1.00 74.12 183 LYS A N 1
ATOM 1409 C CA . LYS A 1 183 ? -4.986 15.743 16.405 1.00 74.12 183 LYS A CA 1
ATOM 1410 C C . LYS A 1 183 ? -6.423 15.251 16.350 1.00 74.12 183 LYS A C 1
ATOM 1412 O O . LYS A 1 183 ? -6.685 14.183 15.810 1.00 74.12 183 LYS A O 1
ATOM 1417 N N . THR A 1 184 ? -7.340 16.067 16.847 1.00 64.12 184 THR A N 1
ATOM 1418 C CA . THR A 1 184 ? -8.780 15.831 16.731 1.00 64.12 184 THR A CA 1
ATOM 1419 C C . THR A 1 184 ? -9.327 16.640 15.561 1.00 64.12 184 THR A C 1
ATOM 1421 O O . THR A 1 184 ? -9.031 17.830 15.450 1.00 64.12 184 THR A O 1
ATOM 1424 N N . ASP A 1 185 ? -10.115 16.009 14.695 1.00 60.66 185 ASP A N 1
ATOM 1425 C CA . ASP A 1 185 ? -10.813 16.677 13.594 1.00 60.66 185 ASP A CA 1
ATOM 1426 C C . ASP A 1 185 ? -12.285 16.886 13.956 1.00 60.66 185 ASP A C 1
ATOM 1428 O O . ASP A 1 185 ? -13.053 15.928 13.910 1.00 60.66 185 ASP A O 1
ATOM 1432 N N . ASN A 1 186 ? -12.660 18.101 14.378 1.00 58.28 186 ASN A N 1
ATOM 1433 C CA . ASN A 1 186 ? -14.039 18.552 14.644 1.00 58.28 186 ASN A CA 1
ATOM 1434 C C . ASN A 1 186 ? -14.963 17.555 15.389 1.00 58.28 186 ASN A C 1
ATOM 1436 O O . ASN A 1 186 ? -16.183 17.604 15.248 1.00 58.28 186 ASN A O 1
ATOM 1440 N N . GLY A 1 187 ? -14.398 16.647 16.194 1.00 53.31 187 GLY A N 1
ATOM 1441 C CA . GLY A 1 187 ? -15.133 15.598 16.910 1.00 53.31 187 GLY A CA 1
ATOM 1442 C C . GLY A 1 187 ? -15.519 14.360 16.085 1.00 53.31 187 GLY A C 1
ATOM 1443 O O . GLY A 1 187 ? -16.297 13.548 16.571 1.00 53.31 187 GLY A O 1
ATOM 1444 N N . ASN A 1 188 ? -14.996 14.189 14.868 1.00 54.78 188 ASN A N 1
ATOM 1445 C CA . ASN A 1 188 ? -15.267 13.029 14.010 1.00 54.78 188 ASN A CA 1
ATOM 1446 C C . ASN A 1 188 ? -14.202 11.931 14.145 1.00 54.78 188 ASN A C 1
ATOM 1448 O O . ASN A 1 188 ? -14.538 10.746 14.138 1.00 54.78 188 ASN A O 1
ATOM 1452 N N . ALA A 1 189 ? -12.930 12.315 14.289 1.00 55.88 189 ALA A N 1
ATOM 1453 C CA . ALA A 1 189 ? -11.822 11.376 14.432 1.00 55.88 189 ALA A CA 1
ATOM 1454 C C . ALA A 1 189 ? -10.673 11.953 15.272 1.00 55.88 189 ALA A C 1
ATOM 1456 O O . ALA A 1 189 ? -10.425 13.163 15.263 1.00 55.88 189 ALA A O 1
ATOM 1457 N N . ILE A 1 190 ? -9.954 11.073 15.967 1.00 60.88 190 ILE A N 1
ATOM 1458 C CA . ILE A 1 190 ? -8.672 11.350 16.615 1.00 60.88 190 ILE A CA 1
ATOM 1459 C C . ILE A 1 190 ? -7.582 10.652 15.805 1.00 60.88 190 ILE A C 1
ATOM 1461 O O . ILE A 1 190 ? -7.632 9.443 15.599 1.00 60.88 190 ILE A O 1
ATOM 1465 N N . ILE A 1 191 ? -6.582 11.410 15.364 1.00 70.06 191 ILE A N 1
ATOM 1466 C CA . ILE A 1 191 ? -5.341 10.869 14.816 1.00 70.06 191 ILE A CA 1
ATOM 1467 C C . ILE A 1 191 ? -4.313 10.827 15.934 1.00 70.06 191 ILE A C 1
ATOM 1469 O O . ILE A 1 191 ? -3.921 11.876 16.447 1.00 70.06 191 ILE A O 1
ATOM 1473 N N . ASN A 1 192 ? -3.846 9.631 16.272 1.00 67.88 192 ASN A N 1
ATOM 1474 C CA . ASN A 1 192 ? -2.727 9.408 17.173 1.00 67.88 192 ASN A CA 1
ATOM 1475 C C . ASN A 1 192 ? -1.502 8.969 16.361 1.00 67.88 192 ASN A C 1
ATOM 1477 O O . ASN A 1 192 ? -1.518 7.937 15.702 1.00 67.88 192 ASN A O 1
ATOM 1481 N N . LEU A 1 193 ? -0.431 9.749 16.429 1.00 71.81 193 LEU A N 1
ATOM 1482 C CA . LEU A 1 193 ? 0.894 9.423 15.914 1.00 71.81 193 LEU A CA 1
ATOM 1483 C C . LEU A 1 193 ? 1.816 9.154 17.098 1.00 71.81 193 LEU A C 1
ATOM 1485 O O . LEU A 1 193 ? 1.860 9.966 18.020 1.00 71.81 193 LEU A O 1
ATOM 1489 N N . TYR A 1 194 ? 2.586 8.074 17.080 1.00 72.62 194 TYR A N 1
ATOM 1490 C CA . TYR A 1 194 ? 3.620 7.841 18.086 1.00 72.62 194 TYR A CA 1
ATOM 1491 C C . TYR A 1 194 ? 4.841 7.133 17.504 1.00 72.62 194 TYR A C 1
ATOM 1493 O O . TYR A 1 194 ? 4.737 6.396 16.524 1.00 72.62 194 TYR A O 1
ATOM 1501 N N . SER A 1 195 ? 6.010 7.381 18.099 1.00 63.97 195 SER A N 1
ATOM 1502 C CA . SER A 1 195 ? 7.244 6.678 17.758 1.00 63.97 195 SER A CA 1
ATOM 1503 C C . SER A 1 195 ? 7.499 5.539 18.744 1.00 63.97 195 SER A C 1
ATOM 1505 O O . SER A 1 195 ? 7.376 5.697 19.962 1.00 63.97 195 SER A O 1
ATOM 1507 N N . GLN A 1 196 ? 7.897 4.378 18.230 1.00 70.94 196 GLN A N 1
ATOM 1508 C CA . GLN A 1 196 ? 8.399 3.284 19.056 1.00 70.94 196 GLN A CA 1
ATOM 1509 C C . GLN A 1 196 ? 9.552 2.595 18.329 1.00 70.94 196 GLN A C 1
ATOM 1511 O O . GLN A 1 196 ? 9.406 2.160 17.193 1.00 70.94 196 GLN A O 1
ATOM 1516 N N . LYS A 1 197 ? 10.720 2.508 18.982 1.00 70.44 197 LYS A N 1
ATOM 1517 C CA . LYS A 1 197 ? 11.945 1.885 18.429 1.00 70.44 197 LYS A CA 1
ATOM 1518 C C . LYS A 1 197 ? 12.407 2.448 17.069 1.00 70.44 197 LYS A C 1
ATOM 1520 O O . LYS A 1 197 ? 13.095 1.756 16.329 1.00 70.44 197 LYS A O 1
ATOM 1525 N N . GLY A 1 198 ? 12.084 3.707 16.772 1.00 58.53 198 GLY A N 1
ATOM 1526 C CA . GLY A 1 198 ? 12.454 4.366 15.513 1.00 58.53 198 GLY A CA 1
ATOM 1527 C C . GLY A 1 198 ? 11.399 4.277 14.407 1.00 58.53 198 GLY A C 1
ATOM 1528 O O . GLY A 1 198 ? 11.559 4.948 13.394 1.00 58.53 198 GLY A O 1
ATOM 1529 N N . ASP A 1 199 ? 10.315 3.531 14.626 1.00 54.94 199 ASP A N 1
ATOM 1530 C CA . ASP A 1 199 ? 9.210 3.383 13.676 1.00 54.94 199 ASP A CA 1
ATOM 1531 C C . ASP A 1 199 ? 8.060 4.347 14.021 1.00 54.94 199 ASP A C 1
ATOM 1533 O O . ASP A 1 199 ? 7.876 4.697 15.195 1.00 54.94 199 ASP A O 1
ATOM 1537 N N . ILE A 1 200 ? 7.283 4.766 13.013 1.00 60.38 200 ILE A N 1
ATOM 1538 C CA . ILE A 1 200 ? 6.030 5.519 13.209 1.00 60.38 200 ILE A CA 1
ATOM 1539 C C . ILE A 1 200 ? 4.856 4.561 13.239 1.00 60.38 200 ILE A C 1
ATOM 1541 O O . ILE A 1 200 ? 4.711 3.730 12.344 1.00 60.38 200 ILE A O 1
ATOM 1545 N N . TYR A 1 201 ? 3.990 4.784 14.221 1.00 58.28 201 TYR A N 1
ATOM 1546 C CA . TYR A 1 201 ? 2.675 4.185 14.319 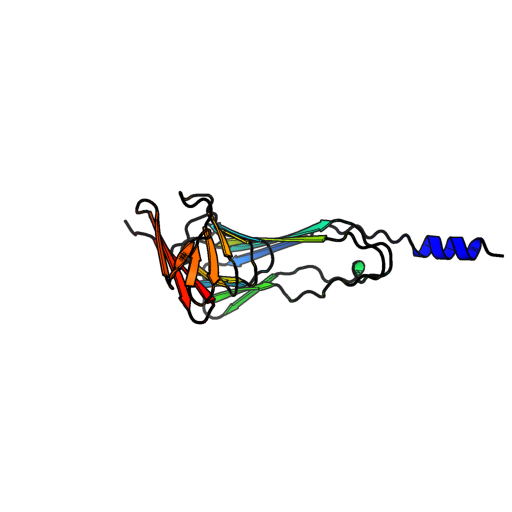1.00 58.28 201 TYR A CA 1
ATOM 1547 C C . TYR A 1 201 ? 1.621 5.284 14.222 1.00 58.28 201 TYR A C 1
ATOM 1549 O O . TYR A 1 201 ? 1.676 6.289 14.937 1.00 58.28 201 TYR A O 1
ATOM 1557 N N . LEU A 1 202 ? 0.667 5.086 13.321 1.00 66.88 202 LEU A N 1
ATOM 1558 C CA . LEU A 1 202 ? -0.532 5.905 13.176 1.00 66.88 202 LEU A CA 1
ATOM 1559 C C . LEU A 1 202 ? -1.730 5.084 13.653 1.00 66.88 202 LEU A C 1
ATOM 1561 O O . LEU A 1 202 ? -1.842 3.926 13.264 1.00 66.88 202 LEU A O 1
ATOM 1565 N N . ASN A 1 203 ? -2.613 5.671 14.454 1.00 62.38 203 ASN A N 1
ATOM 1566 C CA . ASN A 1 203 ? -3.916 5.107 14.790 1.00 62.38 203 ASN A CA 1
ATOM 1567 C C . ASN A 1 203 ? -5.006 6.153 14.537 1.00 62.38 203 ASN A C 1
ATOM 1569 O O . ASN A 1 203 ? -4.847 7.316 14.927 1.00 62.38 203 ASN A O 1
ATOM 1573 N N . PHE A 1 204 ? -6.103 5.735 13.914 1.00 61.12 204 PHE A N 1
ATOM 1574 C CA . PHE A 1 204 ? -7.324 6.525 13.818 1.00 61.12 204 PHE A CA 1
ATOM 1575 C C . PHE A 1 204 ? -8.316 5.996 14.847 1.00 61.12 204 PHE A C 1
ATOM 1577 O O . PHE A 1 204 ? -8.501 4.798 14.953 1.00 61.12 204 PHE A O 1
ATOM 1584 N N . GLU A 1 205 ? -8.954 6.876 15.608 1.00 54.56 205 GLU A N 1
ATOM 1585 C CA . GLU A 1 205 ? -10.071 6.507 16.480 1.00 54.56 205 GLU A CA 1
ATOM 1586 C C . GLU A 1 205 ? -11.285 7.326 16.049 1.00 54.56 205 GLU A C 1
ATOM 1588 O O . GLU A 1 205 ? -11.240 8.560 16.040 1.00 54.56 205 GLU A O 1
ATOM 1593 N N . LYS A 1 206 ? -12.369 6.657 15.651 1.00 54.88 206 LYS A N 1
ATOM 1594 C CA . LYS A 1 206 ? -13.640 7.317 15.329 1.00 54.88 206 LYS A CA 1
ATOM 1595 C C . LYS A 1 206 ? -14.452 7.517 16.606 1.00 54.88 206 LYS A C 1
ATOM 1597 O O . LYS A 1 206 ? -14.535 6.616 17.437 1.00 54.88 206 LYS A O 1
ATOM 1602 N N . PHE A 1 207 ? -15.130 8.656 16.728 1.00 50.41 207 PHE A N 1
ATOM 1603 C CA . PHE A 1 207 ? -16.190 8.790 17.726 1.00 50.41 207 PHE A CA 1
ATOM 1604 C C . PHE A 1 207 ? -17.437 8.041 17.240 1.00 50.41 207 PHE A C 1
ATOM 1606 O O . PHE A 1 207 ? -18.036 8.411 16.227 1.00 50.41 207 PHE A O 1
ATOM 1613 N N . SER A 1 208 ? -17.845 6.989 17.948 1.00 45.00 208 SER A N 1
ATOM 1614 C CA . SER A 1 208 ? -19.209 6.471 17.842 1.00 45.00 208 SER A CA 1
ATOM 1615 C C . SER A 1 208 ? -20.160 7.500 18.463 1.00 45.00 208 SER A C 1
ATOM 1617 O O . SER A 1 208 ? -20.028 7.845 19.637 1.00 45.00 208 SER A O 1
ATOM 1619 N N . ARG A 1 209 ? -21.076 8.039 17.651 1.00 43.91 209 ARG A N 1
ATOM 1620 C CA . ARG A 1 209 ? -22.279 8.714 18.154 1.00 43.91 209 ARG A CA 1
ATOM 1621 C C . ARG A 1 209 ? -23.358 7.681 18.422 1.00 43.91 209 ARG A C 1
ATOM 1623 O O . ARG A 1 209 ? -23.458 6.744 17.598 1.00 43.91 209 ARG A O 1
#